Protein AF-A0A560VFX6-F1 (afdb_monomer)

Mean predicted aligned error: 17.93 Å

Solvent-accessible surface area (backbone atoms only — not comparable to full-atom values): 16124 Å² total; per-residue (Å²): 136,83,90,86,87,84,86,88,79,92,83,89,77,86,82,88,80,92,83,90,81,86,87,83,84,86,85,79,88,86,85,87,80,90,83,80,82,86,76,82,86,56,83,73,65,66,64,68,78,64,82,81,73,87,89,76,91,82,81,89,79,91,77,84,74,81,73,64,88,77,80,77,67,90,68,74,78,69,71,74,56,80,59,66,72,64,69,75,48,79,30,58,44,81,41,46,55,45,53,62,77,50,80,90,57,93,43,61,65,57,47,50,55,51,46,26,47,33,62,59,36,42,85,75,44,83,56,96,45,32,32,34,32,37,45,47,84,61,35,45,78,44,75,52,100,72,75,53,35,33,33,22,40,66,87,67,37,73,44,29,38,27,58,89,55,74,85,22,42,30,37,67,41,41,42,48,49,84,42,82,48,71,40,84,92,76,62,35,27,29,45,32,31,36,38,54,87,78,68,44,73,78,46,70,53,70,81,43,51,66,88,82,43,96,65,68,85,57,54,64,57,55,51,49,53,44,46,72,78,39,72,58,35,69,36,44,66,44,93,38,71,65,21,51,57,42,67,76,105

Radius of gyration: 36.69 Å; Cα contacts (8 Å, |Δi|>4): 307; chains: 1; bounding box: 129×75×80 Å

Secondary structure (DSSP, 8-state):
------------------------------------------TTSSGGGG--S---------------TTTT---------TTTTTSS-TTEEEEES-B---TT-S-HHHHHHHHHHHTT-EEEEE-SSEEEEEPPTT-EEE--SSSSEEEE-TT--EEEEE-SSTTPPEEEPPSEEEEEEEETTTTEEEEEEEETTT--EEEEPPPEETTS-SS-TTHHHHHHHHHHH-TTTTSTTSS-HHHHHHH--

pLDDT: mean 73.9, std 24.65, range [28.52, 97.56]

Sequence (249 aa):
MALRAHSGARKKGRGAGIRHGPEVIEIVAQKELMKKGKTKLTRQDAERLFSGLPGGSISTSASSRPVNPFEGSGFETIERAADESRLWKDNLVTLPMAVELPSGYESAARLREAMARAWRVKLVREGGHEIVVEFPEGWKAIRPASGPIELRDPANTVRAVYGWAEDAELRILPRYQVESQTNSSSGLGSLLIRDRASGKILERSEIWSSLIGSRHPEWSRLTGWLNERYPQHRDPLRYWEDCETNLGH

Nearest PDB structures (foldseek):
  7oyc-assembly1_X1  TM=2.188E-01  e=2.433E+00  Xenopus laevis
  8pv5-assembly1_LX  TM=2.155E-01  e=2.048E+00  Thermochaetoides thermophila DSM 1495
  8ipx-assembly1_g  TM=2.125E-01  e=6.099E+00  Homo sapiens

Foldseek 3Di:
DDDDDDDDDDDDDDDDDDDDDDDDDDDDDDDDDDDDDDDDDDPVVVVVVPPDDDDDDDDDDDDDDPDPPPPPDPPPPPVPPPCVVVVPAPQKDKDWPAADDFPPDPDPVSVVVLCCQLQVKDFDDDDPTITIIGGPPQWHWDDDPDDFIFTAHNLRFGQWTWHDDSNIHIYGAFQWDWDKDADPVVQKIKIFIARRSVRDTPDIGPIHHCVVDVDDPCPVVVVVVCCVVPVCRRPSLPPDPSRVVSVVD

Structure (mmCIF, N/CA/C/O backbone):
data_AF-A0A560VFX6-F1
#
_entry.id   AF-A0A560VFX6-F1
#
loop_
_atom_site.group_PDB
_atom_site.id
_atom_site.type_symbol
_atom_site.label_atom_id
_atom_site.label_alt_id
_atom_site.label_comp_id
_atom_site.label_asym_id
_atom_site.label_entity_id
_atom_site.label_seq_id
_atom_site.pdbx_PDB_ins_code
_atom_site.Cartn_x
_atom_site.Cartn_y
_atom_site.Cartn_z
_atom_site.occupancy
_atom_site.B_iso_or_equiv
_atom_site.auth_seq_id
_atom_site.auth_comp_id
_atom_site.auth_asym_id
_atom_site.auth_atom_id
_atom_site.pdbx_PDB_model_num
ATOM 1 N N . MET A 1 1 ? 58.332 -39.769 -38.395 1.00 38.56 1 MET A N 1
ATOM 2 C CA . MET A 1 1 ? 58.688 -41.114 -37.897 1.00 38.56 1 MET A CA 1
ATOM 3 C C . MET A 1 1 ? 57.537 -41.593 -37.008 1.00 38.56 1 MET A C 1
ATOM 5 O O . MET A 1 1 ? 57.229 -40.882 -36.068 1.00 38.56 1 MET A O 1
ATOM 9 N N . ALA A 1 2 ? 56.862 -42.677 -37.423 1.00 38.69 2 ALA A N 1
ATOM 10 C CA . ALA A 1 2 ? 55.928 -43.593 -36.724 1.00 38.69 2 ALA A CA 1
ATOM 11 C C . ALA A 1 2 ? 55.019 -43.068 -35.573 1.00 38.69 2 ALA A C 1
ATOM 13 O O . ALA A 1 2 ? 55.505 -42.612 -34.550 1.00 38.69 2 ALA A O 1
ATOM 14 N N . LEU A 1 3 ? 53.682 -43.067 -35.717 1.00 33.66 3 LEU A N 1
ATOM 15 C CA . LEU A 1 3 ? 52.731 -44.181 -35.453 1.00 33.66 3 LEU A CA 1
ATOM 16 C C . LEU A 1 3 ? 52.699 -44.687 -33.993 1.00 33.66 3 LEU A C 1
ATOM 18 O O . LEU A 1 3 ? 53.617 -45.388 -33.584 1.00 33.66 3 LEU A O 1
ATOM 22 N N . ARG A 1 4 ? 51.560 -44.515 -33.295 1.00 33.31 4 ARG A N 1
ATOM 23 C CA . ARG A 1 4 ? 50.651 -45.628 -32.919 1.00 33.31 4 ARG A CA 1
ATOM 24 C C . ARG A 1 4 ? 49.427 -45.178 -32.109 1.00 33.31 4 ARG A C 1
ATOM 26 O O . ARG A 1 4 ? 49.531 -44.450 -31.131 1.00 33.31 4 ARG A O 1
ATOM 33 N N . ALA A 1 5 ? 48.284 -45.720 -32.518 1.00 42.00 5 ALA A N 1
ATOM 34 C CA . ALA A 1 5 ? 47.038 -45.817 -31.771 1.00 42.00 5 ALA A CA 1
ATOM 35 C C . ALA A 1 5 ? 46.958 -47.165 -31.023 1.00 42.00 5 ALA A C 1
ATOM 37 O O . ALA A 1 5 ? 47.505 -48.153 -31.507 1.00 42.00 5 ALA A O 1
ATOM 38 N N . HIS A 1 6 ? 46.216 -47.211 -29.911 1.00 35.81 6 HIS A N 1
ATOM 39 C CA . HIS A 1 6 ? 45.477 -48.369 -29.364 1.00 35.81 6 HIS A CA 1
ATOM 40 C C . HIS A 1 6 ? 44.389 -47.786 -28.426 1.00 35.81 6 HIS A C 1
ATOM 42 O O . HIS A 1 6 ? 44.709 -46.912 -27.632 1.00 35.81 6 HIS A O 1
ATOM 48 N N . SER A 1 7 ? 43.073 -48.007 -28.568 1.00 33.84 7 SER A N 1
ATOM 49 C CA . SER A 1 7 ? 42.243 -49.229 -28.647 1.00 33.84 7 SER A CA 1
ATOM 50 C C . SER A 1 7 ? 41.930 -49.886 -27.289 1.00 33.84 7 SER A C 1
ATOM 52 O O . SER A 1 7 ? 42.799 -50.531 -26.714 1.00 33.84 7 SER A O 1
ATOM 54 N N . GLY A 1 8 ? 40.637 -49.875 -26.919 1.00 31.23 8 GLY A N 1
ATOM 55 C CA . GLY A 1 8 ? 39.963 -50.842 -26.024 1.00 31.23 8 GLY A CA 1
ATOM 56 C C . GLY A 1 8 ? 39.877 -50.420 -24.546 1.00 31.23 8 GLY A C 1
ATOM 57 O O . GLY A 1 8 ? 40.805 -49.831 -24.028 1.00 31.23 8 GLY A O 1
ATOM 58 N N . ALA A 1 9 ? 38.825 -50.689 -23.765 1.00 36.03 9 ALA A N 1
ATOM 59 C CA . ALA A 1 9 ? 37.655 -51.533 -23.964 1.00 36.03 9 ALA A CA 1
ATOM 60 C C . ALA A 1 9 ? 36.549 -51.212 -22.928 1.00 36.03 9 ALA A C 1
ATOM 62 O O . ALA A 1 9 ? 36.804 -50.728 -21.829 1.00 36.03 9 ALA A O 1
ATOM 63 N N . ARG A 1 10 ? 35.313 -51.567 -23.306 1.00 36.47 10 ARG A N 1
ATOM 64 C CA . ARG A 1 10 ? 34.091 -51.700 -22.491 1.00 36.47 10 ARG A CA 1
ATOM 65 C C . ARG A 1 10 ? 34.315 -52.329 -21.107 1.00 36.47 10 ARG A C 1
ATOM 67 O O . ARG A 1 10 ? 34.914 -53.399 -21.014 1.00 36.47 10 ARG A O 1
ATOM 74 N N . LYS A 1 11 ? 33.568 -51.846 -20.105 1.00 41.81 11 LYS A N 1
ATOM 75 C CA . LYS A 1 11 ? 33.034 -52.707 -19.036 1.00 41.81 11 LYS A CA 1
ATOM 76 C C . LYS A 1 11 ? 31.559 -52.407 -18.749 1.00 41.81 11 LYS A C 1
ATOM 78 O O . LYS A 1 11 ? 31.162 -51.267 -18.554 1.00 41.81 11 LYS A O 1
ATOM 83 N N . LYS A 1 12 ? 30.769 -53.484 -18.797 1.00 36.00 12 LYS A N 1
ATOM 84 C CA . LYS A 1 12 ? 29.346 -53.611 -18.456 1.00 36.00 12 LYS A CA 1
ATOM 85 C C . LYS A 1 12 ? 29.161 -53.685 -16.931 1.00 36.00 12 LYS A C 1
ATOM 87 O O . LYS A 1 12 ? 29.874 -54.450 -16.291 1.00 36.00 12 LYS A O 1
ATOM 92 N N . GLY A 1 13 ? 28.097 -53.070 -16.420 1.00 34.88 13 GLY A N 1
ATOM 93 C CA . GLY A 1 13 ? 27.239 -53.577 -15.331 1.00 34.88 13 GLY A CA 1
ATOM 94 C C . GLY A 1 13 ? 25.806 -53.164 -15.706 1.00 34.88 13 GLY A C 1
ATOM 95 O O . GLY A 1 13 ? 25.617 -52.011 -16.067 1.00 34.88 13 GLY A O 1
ATOM 96 N N . ARG A 1 14 ? 24.809 -54.039 -15.945 1.00 34.12 14 ARG A N 1
ATOM 97 C CA . ARG A 1 14 ? 24.123 -54.991 -15.036 1.00 34.12 14 ARG A CA 1
ATOM 98 C C . ARG A 1 14 ? 23.880 -54.340 -13.668 1.00 34.12 14 ARG A C 1
ATOM 100 O O . ARG A 1 14 ? 24.857 -54.051 -13.002 1.00 34.12 14 ARG A O 1
ATOM 107 N N . GLY A 1 15 ? 22.668 -54.108 -13.178 1.00 29.95 15 GLY A N 1
ATOM 108 C CA . GLY A 1 15 ? 21.309 -54.476 -13.579 1.00 29.95 15 GLY A CA 1
ATOM 109 C C . GLY A 1 15 ? 20.398 -54.368 -12.341 1.00 29.95 15 GLY A C 1
ATOM 110 O O . GLY A 1 15 ? 20.904 -54.132 -11.250 1.00 29.95 15 GLY A O 1
ATOM 111 N N . ALA A 1 16 ? 19.101 -54.633 -12.535 1.00 34.88 16 ALA A N 1
ATOM 112 C CA . ALA A 1 16 ? 17.985 -54.623 -11.570 1.00 34.88 16 ALA A CA 1
ATOM 113 C C . ALA A 1 16 ? 17.355 -53.236 -11.326 1.00 34.88 16 ALA A C 1
ATOM 115 O O . ALA A 1 16 ? 18.040 -52.280 -11.007 1.00 34.88 16 ALA A O 1
ATOM 116 N N . GLY A 1 17 ? 16.047 -53.031 -11.461 1.00 32.72 17 GLY A N 1
ATOM 117 C CA . GLY A 1 17 ? 14.948 -53.947 -11.749 1.00 32.72 17 GLY A CA 1
ATOM 118 C C . GLY A 1 17 ? 13.647 -53.234 -11.378 1.00 32.72 17 GLY A C 1
ATOM 119 O O . GLY A 1 17 ? 13.441 -52.897 -10.220 1.00 32.72 17 GLY A O 1
ATOM 120 N N . ILE A 1 18 ? 12.798 -52.975 -12.368 1.00 40.81 18 ILE A N 1
ATOM 121 C CA . ILE A 1 18 ? 11.429 -52.476 -12.198 1.00 40.81 18 ILE A CA 1
ATOM 122 C C . ILE A 1 18 ? 10.558 -53.657 -11.772 1.00 40.81 18 ILE A C 1
ATOM 124 O O . ILE A 1 18 ? 10.609 -54.675 -12.459 1.00 40.81 18 ILE A O 1
ATOM 128 N N . ARG A 1 19 ? 9.716 -53.519 -10.737 1.00 36.06 19 ARG A N 1
ATOM 129 C CA . ARG A 1 19 ? 8.426 -54.231 -10.651 1.00 36.06 19 ARG A CA 1
ATOM 130 C C . ARG A 1 19 ? 7.379 -53.443 -9.854 1.00 36.06 19 ARG A C 1
ATOM 132 O O . ARG A 1 19 ? 7.680 -52.821 -8.844 1.00 36.06 19 ARG A O 1
ATOM 139 N N . HIS A 1 20 ? 6.168 -53.500 -10.401 1.00 31.36 20 HIS A N 1
ATOM 140 C CA . HIS A 1 20 ? 4.895 -52.929 -9.973 1.00 31.36 20 HIS A CA 1
ATOM 141 C C . HIS A 1 20 ? 4.359 -53.437 -8.628 1.00 31.36 20 HIS A C 1
ATOM 143 O O . HIS A 1 20 ? 4.604 -54.585 -8.265 1.00 31.36 20 HIS A O 1
ATOM 149 N N . GLY A 1 21 ? 3.472 -52.633 -8.029 1.00 31.42 21 GLY A N 1
ATOM 150 C CA . GLY A 1 21 ? 2.354 -53.110 -7.208 1.00 31.42 21 GLY A CA 1
ATOM 151 C C . GLY A 1 21 ? 1.800 -52.040 -6.256 1.00 31.42 21 GLY A C 1
ATOM 152 O O . GLY A 1 21 ? 2.531 -51.641 -5.355 1.00 31.42 21 GLY A O 1
ATOM 153 N N . PRO A 1 22 ? 0.550 -51.561 -6.425 1.00 39.16 22 PRO A N 1
ATOM 154 C CA . PRO A 1 22 ? -0.153 -50.798 -5.399 1.00 39.16 22 PRO A CA 1
ATOM 155 C C . PRO A 1 22 ? -0.802 -51.765 -4.400 1.00 39.16 22 PRO A C 1
ATOM 157 O O . PRO A 1 22 ? -1.566 -52.647 -4.792 1.00 39.16 22 PRO A O 1
ATOM 160 N N . GLU A 1 23 ? -0.494 -51.613 -3.116 1.00 32.78 23 GLU A N 1
ATOM 161 C CA . GLU A 1 23 ? -1.109 -52.413 -2.059 1.00 32.78 23 GLU A CA 1
ATOM 162 C C . GLU A 1 23 ? -2.410 -51.736 -1.606 1.00 32.78 23 GLU A C 1
ATOM 164 O O . GLU A 1 23 ? -2.416 -50.697 -0.945 1.00 32.78 23 GLU A O 1
ATOM 169 N N . VAL A 1 24 ? -3.524 -52.319 -2.045 1.00 32.03 24 VAL A N 1
ATOM 170 C CA . VAL A 1 24 ? -4.869 -52.100 -1.514 1.00 32.03 24 VAL A CA 1
ATOM 171 C C . VAL A 1 24 ? -5.038 -53.078 -0.356 1.00 32.03 24 VAL A C 1
ATOM 173 O O . VAL A 1 24 ? -4.989 -54.286 -0.574 1.00 32.03 24 VAL A O 1
ATOM 176 N N . ILE A 1 25 ? -5.259 -52.574 0.860 1.00 35.16 25 ILE A N 1
ATOM 177 C CA . ILE A 1 25 ? -5.792 -53.380 1.964 1.00 35.16 25 ILE A CA 1
ATOM 178 C C . ILE A 1 25 ? -7.095 -52.734 2.419 1.00 35.16 25 ILE A C 1
ATOM 180 O O . ILE A 1 25 ? -7.132 -51.761 3.168 1.00 35.16 25 ILE A O 1
ATOM 184 N N . GLU A 1 26 ? -8.169 -53.306 1.896 1.00 28.52 26 GLU A N 1
ATOM 185 C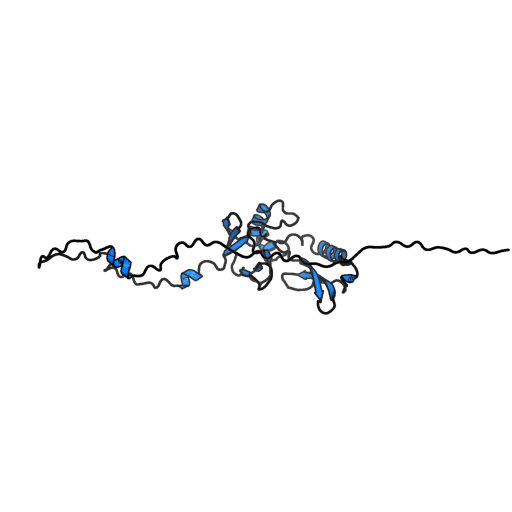 CA . GLU A 1 26 ? -9.541 -53.175 2.351 1.00 28.52 26 GLU A CA 1
ATOM 186 C C . GLU A 1 26 ? -9.762 -54.269 3.412 1.00 28.52 26 GLU A C 1
ATOM 188 O O . GLU A 1 26 ? -9.585 -55.454 3.129 1.00 28.52 26 GLU A O 1
ATOM 193 N N . ILE A 1 27 ? -10.108 -53.893 4.648 1.00 34.34 27 ILE A N 1
ATOM 194 C CA . ILE A 1 27 ? -10.653 -54.825 5.646 1.00 34.34 27 ILE A CA 1
ATOM 195 C C . ILE A 1 27 ? -12.060 -54.351 6.002 1.00 34.34 27 ILE A C 1
ATOM 197 O O . ILE A 1 27 ? -12.271 -53.255 6.518 1.00 34.34 27 ILE A O 1
ATOM 201 N N . VAL A 1 28 ? -13.010 -55.225 5.690 1.00 30.31 28 VAL A N 1
ATOM 202 C CA . VAL A 1 28 ? -14.451 -55.131 5.919 1.00 30.31 28 VAL A CA 1
ATOM 203 C C . VAL A 1 28 ? -14.822 -55.820 7.241 1.00 30.31 28 VAL A C 1
ATOM 205 O O . VAL A 1 28 ? -14.290 -56.886 7.537 1.00 30.31 28 VAL A O 1
ATOM 208 N N . ALA A 1 29 ? -15.824 -55.244 7.931 1.00 30.55 29 ALA A N 1
ATOM 209 C CA . ALA A 1 29 ? -16.751 -55.853 8.912 1.00 30.55 29 ALA A CA 1
ATOM 210 C C . ALA A 1 29 ? -16.175 -56.310 10.275 1.00 30.55 29 ALA A C 1
ATOM 212 O O . ALA A 1 29 ? -15.082 -56.839 10.362 1.00 30.55 29 ALA A O 1
ATOM 213 N N . GLN A 1 30 ? -16.855 -56.227 11.425 1.00 32.38 30 GLN A N 1
ATOM 214 C CA . GLN A 1 30 ? -18.220 -55.851 11.822 1.00 32.38 30 GLN A CA 1
ATOM 215 C C . GLN A 1 30 ? -18.235 -55.827 13.368 1.00 32.38 30 GLN A C 1
ATOM 217 O O . GLN A 1 30 ? -17.722 -56.766 13.974 1.00 32.38 30 GLN A O 1
ATOM 222 N N . LYS A 1 31 ? -18.903 -54.857 14.009 1.00 36.22 31 LYS A N 1
ATOM 223 C CA . LYS A 1 31 ? -19.922 -55.137 15.047 1.00 36.22 31 LYS A CA 1
ATOM 224 C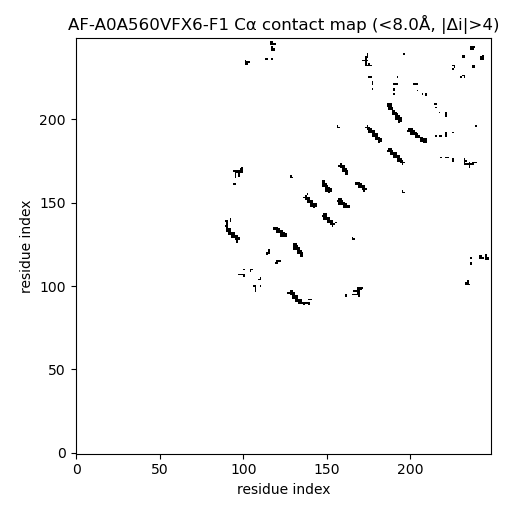 C . LYS A 1 31 ? -20.610 -53.862 15.531 1.00 36.22 31 LYS A C 1
ATOM 226 O O . LYS A 1 31 ? -19.975 -52.913 15.975 1.00 36.22 31 LYS A O 1
ATOM 231 N N . GLU A 1 32 ? -21.931 -53.897 15.435 1.00 34.03 32 GLU A N 1
ATOM 232 C CA . GLU A 1 32 ? -22.872 -52.893 15.910 1.00 34.03 32 GLU A CA 1
ATOM 233 C C . GLU A 1 32 ? -22.769 -52.612 17.415 1.00 34.03 32 GLU A C 1
ATOM 235 O O . GLU A 1 32 ? -22.650 -53.528 18.230 1.00 34.03 32 GLU A O 1
ATOM 240 N N . LEU A 1 33 ? -23.015 -51.352 17.782 1.00 31.02 33 LEU A N 1
ATOM 241 C CA . LEU A 1 33 ? -23.799 -51.042 18.973 1.00 31.02 33 LEU A CA 1
ATOM 242 C C . LEU A 1 33 ? -24.728 -49.859 18.668 1.00 31.02 33 LEU A C 1
ATOM 244 O O . LEU A 1 33 ? -24.343 -48.693 18.718 1.00 31.02 33 LEU A O 1
ATOM 248 N N . MET A 1 34 ? -25.975 -50.176 18.327 1.00 37.47 34 MET A N 1
ATOM 249 C CA . MET A 1 34 ? -27.071 -49.213 18.261 1.00 37.47 34 MET A CA 1
ATOM 250 C C . MET A 1 34 ? -27.311 -48.601 19.648 1.00 37.47 34 MET A C 1
ATOM 252 O O . MET A 1 34 ? -27.436 -49.352 20.616 1.00 37.47 34 MET A O 1
ATOM 256 N N . LYS A 1 35 ? -27.470 -47.271 19.756 1.00 37.78 35 LYS A N 1
ATOM 257 C CA . LYS A 1 35 ? -28.308 -46.649 20.802 1.00 37.78 35 LYS A CA 1
ATOM 258 C C . LYS A 1 35 ? -28.643 -45.174 20.522 1.00 37.78 35 LYS A C 1
ATOM 260 O O . LYS A 1 35 ? -27.805 -44.290 20.635 1.00 37.78 35 LYS A O 1
ATOM 265 N N . LYS A 1 36 ? -29.949 -44.974 20.297 1.00 39.84 36 LYS A N 1
ATOM 266 C CA . LYS A 1 36 ? -30.786 -43.780 20.528 1.00 39.84 36 LYS A CA 1
ATOM 267 C C . LYS A 1 36 ? -30.641 -42.605 19.553 1.00 39.84 36 LYS A C 1
ATOM 269 O O . LYS A 1 36 ? -29.926 -41.637 19.786 1.00 39.84 36 LYS A O 1
ATOM 274 N N . GLY A 1 37 ? -31.471 -42.663 18.509 1.00 37.38 37 GLY A N 1
ATOM 275 C CA . GLY A 1 37 ? -31.894 -41.490 17.750 1.00 37.38 37 GLY A CA 1
ATOM 276 C C . GLY A 1 37 ? -32.590 -40.463 18.649 1.00 37.38 37 GLY A C 1
ATOM 277 O O . GLY A 1 37 ? -33.367 -40.813 19.537 1.00 37.38 37 GLY A O 1
ATOM 278 N N . LYS A 1 38 ? -32.280 -39.186 18.416 1.00 44.62 38 LYS A N 1
ATOM 279 C CA . LYS A 1 38 ? -32.938 -38.041 19.051 1.00 44.62 38 LYS A CA 1
ATOM 280 C C . LYS A 1 38 ? -34.381 -37.974 18.545 1.00 44.62 38 LYS A C 1
ATOM 282 O O . LYS A 1 38 ? -34.618 -37.747 17.360 1.00 44.62 38 LYS A O 1
ATOM 287 N N . THR A 1 39 ? -35.334 -38.215 19.435 1.00 48.94 39 THR A N 1
ATOM 288 C CA . THR A 1 39 ? -36.769 -38.105 19.174 1.00 48.94 39 THR A CA 1
ATOM 289 C C . THR A 1 39 ? -37.152 -36.643 18.941 1.00 48.94 39 THR A C 1
ATOM 291 O O . THR A 1 39 ? -36.795 -35.759 19.718 1.00 48.94 39 THR A O 1
ATOM 294 N N . LYS A 1 40 ? -37.871 -36.378 17.844 1.00 50.53 40 LYS A N 1
ATOM 295 C CA . LYS A 1 40 ? -38.517 -35.086 17.582 1.00 50.53 40 LYS A CA 1
ATOM 296 C C . LYS A 1 40 ? -39.598 -34.875 18.644 1.00 50.53 40 LYS A C 1
ATOM 298 O O . LYS A 1 40 ? -40.563 -35.630 18.683 1.00 50.53 40 LYS A O 1
ATOM 303 N N . LEU A 1 41 ? -39.413 -33.875 19.501 1.00 46.38 41 LEU A N 1
ATOM 304 C CA . LEU A 1 41 ? -40.374 -33.495 20.532 1.00 46.38 41 LEU A CA 1
ATOM 305 C C . LEU A 1 41 ? -41.596 -32.849 19.855 1.00 46.38 41 LEU A C 1
ATOM 307 O O . LEU A 1 41 ? -41.512 -31.749 19.311 1.00 46.38 41 LEU A O 1
ATOM 311 N N . THR A 1 42 ? -42.717 -33.563 19.821 1.00 60.78 42 THR A N 1
ATOM 312 C CA . THR A 1 42 ? -44.001 -33.062 19.318 1.00 60.78 42 THR A CA 1
ATOM 313 C C . THR A 1 42 ? -44.702 -32.202 20.368 1.00 60.78 42 THR A C 1
ATOM 315 O O . THR A 1 42 ? -44.704 -32.524 21.553 1.00 60.78 42 THR A O 1
ATOM 318 N N . ARG A 1 43 ? -45.366 -31.135 19.906 1.00 57.75 43 ARG A N 1
ATOM 319 C CA . ARG A 1 43 ? -46.116 -30.122 20.681 1.00 57.75 43 ARG A CA 1
ATOM 320 C C . ARG A 1 43 ? -47.146 -30.690 21.681 1.00 57.75 43 ARG A C 1
ATOM 322 O O . ARG A 1 43 ? -47.538 -29.982 22.596 1.00 57.75 43 ARG A O 1
ATOM 329 N N . GLN A 1 44 ? -47.531 -31.959 21.540 1.00 53.06 44 GLN A N 1
ATOM 330 C CA . GLN A 1 44 ? -48.485 -32.662 22.407 1.00 53.06 44 GLN A CA 1
ATOM 331 C C . GLN A 1 44 ? -47.905 -33.130 23.757 1.00 53.06 44 GLN A C 1
ATOM 333 O O . GLN A 1 44 ? -48.671 -33.346 24.690 1.00 53.06 44 GLN A O 1
ATOM 338 N N . ASP A 1 45 ? -46.579 -33.248 23.914 1.00 48.88 45 ASP A N 1
ATOM 339 C CA . ASP A 1 45 ? -45.987 -33.630 25.213 1.00 48.88 45 ASP A CA 1
ATOM 340 C C . ASP A 1 45 ? -45.885 -32.454 26.201 1.00 48.88 45 ASP A C 1
ATOM 342 O O . ASP A 1 45 ? -45.790 -32.669 27.407 1.00 48.88 45 ASP A O 1
ATOM 346 N N . ALA A 1 46 ? -45.977 -31.206 25.723 1.00 55.62 46 ALA A N 1
ATOM 347 C CA . ALA A 1 46 ? -46.002 -30.023 26.588 1.00 55.62 46 ALA A CA 1
ATOM 348 C C . ALA A 1 46 ? -47.335 -29.872 27.350 1.00 55.62 46 ALA A C 1
ATOM 350 O O . ALA A 1 46 ? -47.357 -29.331 28.453 1.00 55.62 46 ALA A O 1
ATOM 351 N N . GLU A 1 47 ? -48.439 -30.393 26.807 1.00 55.31 47 GLU A N 1
ATOM 352 C CA . GLU A 1 47 ? -49.770 -30.311 27.431 1.00 55.31 47 GLU A CA 1
ATOM 353 C C . GLU A 1 47 ? -49.940 -31.298 28.601 1.00 55.31 47 GLU A C 1
ATOM 355 O O . GLU A 1 47 ? -50.791 -31.102 29.467 1.00 55.31 47 GLU A O 1
ATOM 360 N N . ARG A 1 48 ? -49.074 -32.318 28.699 1.00 56.00 48 ARG A N 1
ATOM 361 C CA . ARG A 1 48 ? -49.043 -33.260 29.833 1.00 56.00 48 ARG A CA 1
ATOM 362 C C . ARG A 1 48 ? -48.351 -32.715 31.084 1.00 56.00 48 ARG A C 1
ATOM 364 O O . ARG A 1 48 ? -48.436 -33.346 32.132 1.00 56.00 48 ARG A O 1
ATOM 371 N N . LEU A 1 49 ? -47.701 -31.551 31.012 1.00 57.03 49 LEU A N 1
ATOM 372 C CA . LEU A 1 49 ? -47.063 -30.918 32.174 1.00 57.03 49 LEU A CA 1
ATOM 373 C C . LEU A 1 49 ? -48.044 -30.125 33.060 1.00 57.03 49 LEU A C 1
ATOM 375 O O . LEU A 1 49 ? -47.649 -29.675 34.131 1.00 57.03 49 LEU A O 1
ATOM 379 N N . PHE A 1 50 ? -49.316 -29.988 32.660 1.00 58.72 50 PHE A N 1
ATOM 380 C CA . PHE A 1 50 ? -50.316 -29.182 33.380 1.00 58.72 50 PHE A CA 1
ATOM 381 C C . PHE A 1 50 ? -51.587 -29.944 33.798 1.00 58.72 50 PHE A C 1
ATOM 383 O O . PHE A 1 50 ? -52.569 -29.328 34.206 1.00 58.72 50 PHE A O 1
ATOM 390 N N . SER A 1 51 ? -51.601 -31.279 33.764 1.00 51.72 51 SER A N 1
ATOM 391 C CA . SER A 1 51 ? -52.776 -32.081 34.150 1.00 51.72 51 SER A CA 1
ATOM 392 C C . SER A 1 51 ? -52.889 -32.318 35.667 1.00 51.72 51 SER A C 1
ATOM 394 O O . SER A 1 51 ? -53.093 -33.450 36.103 1.00 51.72 51 SER A O 1
ATOM 396 N N . GLY A 1 52 ? -52.712 -31.275 36.487 1.00 56.09 52 GLY A N 1
ATOM 397 C CA . GLY A 1 52 ? -52.578 -31.439 37.939 1.00 56.09 52 GLY A CA 1
ATOM 398 C C . GLY A 1 52 ? -52.889 -30.219 38.807 1.00 56.09 52 GLY A C 1
ATOM 399 O O . GLY A 1 52 ? -52.261 -30.070 39.850 1.00 56.09 52 GLY A O 1
ATOM 400 N N . LEU A 1 53 ? -53.836 -29.356 38.423 1.00 51.09 53 LEU A N 1
ATOM 401 C CA . LEU A 1 53 ? -54.360 -28.315 39.321 1.00 51.09 53 LEU A CA 1
ATOM 402 C C . LEU A 1 53 ? -55.878 -28.488 39.518 1.00 51.09 53 LEU A C 1
ATOM 404 O O . LEU A 1 53 ? -56.592 -28.707 38.537 1.00 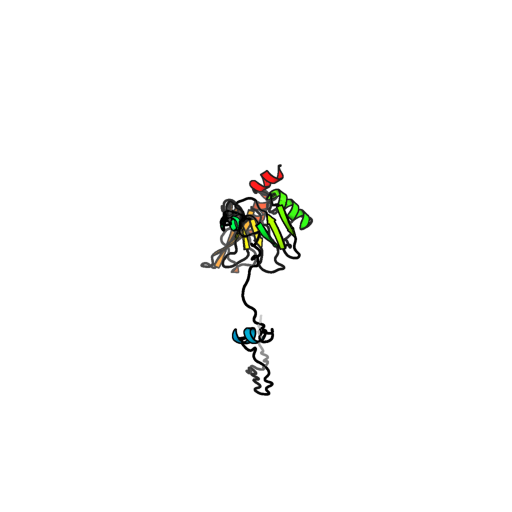51.09 53 LEU A O 1
ATOM 408 N N . PRO A 1 54 ? -56.377 -28.455 40.769 1.00 45.34 54 PRO A N 1
ATOM 409 C CA . PRO A 1 54 ? -57.740 -28.855 41.097 1.00 45.34 54 PRO A CA 1
ATOM 410 C C . PRO A 1 54 ? -58.776 -27.861 40.563 1.00 45.34 54 PRO A C 1
ATOM 412 O O . PRO A 1 54 ? -58.679 -26.654 40.775 1.00 45.34 54 PRO A O 1
ATOM 415 N N . GLY A 1 55 ? -59.805 -28.400 39.907 1.00 51.28 55 GLY A N 1
ATOM 416 C CA . GLY A 1 55 ? -61.016 -27.671 39.555 1.00 51.28 55 GLY A CA 1
ATOM 417 C C . GLY A 1 55 ? -61.893 -27.457 40.787 1.00 51.28 55 GLY A C 1
ATOM 418 O O . GLY A 1 55 ? -62.384 -28.418 41.374 1.00 51.28 55 GLY A O 1
ATOM 419 N N . GLY A 1 56 ? -62.097 -26.196 41.160 1.00 36.00 56 GLY A N 1
ATOM 420 C CA . GLY A 1 56 ? -63.070 -25.772 42.162 1.00 36.00 56 GLY A CA 1
ATOM 421 C C . GLY A 1 56 ? -63.992 -24.713 41.568 1.00 36.00 56 GLY A C 1
ATOM 422 O O . GLY A 1 56 ? -63.557 -23.611 41.246 1.00 36.00 56 GLY A O 1
ATOM 423 N N . SER A 1 57 ? -65.263 -25.064 41.397 1.00 41.56 57 SER A N 1
ATOM 424 C CA . SER A 1 57 ? -66.358 -24.162 41.041 1.00 41.56 57 SER A CA 1
ATOM 425 C C . SER A 1 57 ? -66.637 -23.157 42.163 1.00 41.56 57 SER A C 1
ATOM 427 O O . SER A 1 57 ? -66.763 -23.599 43.298 1.00 41.56 57 SER A O 1
ATOM 429 N N . ILE A 1 58 ? -66.839 -21.871 41.847 1.00 37.28 58 ILE A N 1
ATOM 430 C CA . ILE A 1 58 ? -67.813 -20.966 42.497 1.00 37.28 58 ILE A CA 1
ATOM 431 C C . ILE A 1 58 ? -68.098 -19.787 41.549 1.00 37.28 58 ILE A C 1
ATOM 433 O O . ILE A 1 58 ? -67.209 -19.207 40.929 1.00 37.28 58 ILE A O 1
ATOM 437 N N . SER A 1 59 ? -69.385 -19.493 41.427 1.00 35.75 59 SER A N 1
ATOM 438 C CA . SER A 1 59 ? -70.045 -18.468 40.629 1.00 35.75 59 SER A CA 1
ATOM 439 C C . SER A 1 59 ? -69.954 -17.054 41.227 1.00 35.75 59 SER A C 1
ATOM 441 O O . SE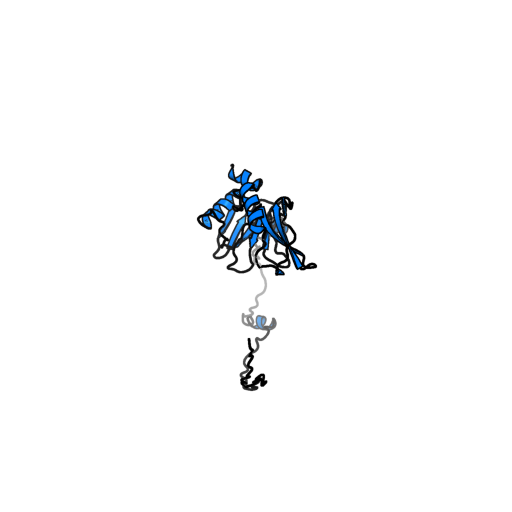R A 1 59 ? -69.979 -16.884 42.440 1.00 35.75 59 SER A O 1
ATOM 443 N N . THR A 1 60 ? -69.989 -16.056 40.334 1.00 44.56 60 THR A N 1
ATOM 444 C CA . THR A 1 60 ? -70.623 -14.725 40.492 1.00 44.56 60 THR A CA 1
ATOM 445 C C . THR A 1 60 ? -70.298 -13.887 41.738 1.00 44.56 60 THR A C 1
ATOM 447 O O . THR A 1 60 ? -70.944 -14.040 42.772 1.00 44.56 60 THR A O 1
ATOM 450 N N . SER A 1 61 ? -69.439 -12.873 41.578 1.00 35.56 61 SER A N 1
ATOM 451 C CA . SER A 1 61 ? -69.745 -11.439 41.806 1.00 35.56 61 SER A CA 1
ATOM 452 C C . SER A 1 61 ? -68.461 -10.611 41.935 1.00 35.56 61 SER A C 1
ATOM 454 O O . SER A 1 61 ? -67.528 -11.017 42.612 1.00 35.56 61 SER A O 1
ATOM 456 N N . ALA A 1 62 ? -68.460 -9.451 41.269 1.00 46.50 62 ALA A N 1
ATOM 457 C CA . ALA A 1 62 ? -67.633 -8.263 41.505 1.00 46.50 62 ALA A CA 1
ATOM 458 C C . ALA A 1 62 ? -66.178 -8.471 41.983 1.00 46.50 62 ALA A C 1
ATOM 460 O O . ALA A 1 62 ? -65.912 -8.577 43.176 1.00 46.50 62 ALA A O 1
ATOM 461 N N . SER A 1 63 ? -65.211 -8.373 41.065 1.00 34.12 63 SER A N 1
ATOM 462 C CA . SER A 1 63 ? -63.861 -7.937 41.431 1.00 34.12 63 SER A CA 1
ATOM 463 C C . SER A 1 63 ? -63.117 -7.369 40.225 1.00 34.12 63 SER A C 1
ATOM 465 O O . SER A 1 63 ? -63.108 -7.942 39.136 1.00 34.12 63 SER A O 1
ATOM 467 N N . SER A 1 64 ? -62.540 -6.196 40.446 1.00 51.69 64 SER A N 1
ATOM 468 C CA . SER A 1 64 ? -61.613 -5.463 39.594 1.00 51.69 64 SER A CA 1
ATOM 469 C C . SER A 1 64 ? -60.629 -6.371 38.851 1.00 51.69 64 SER A C 1
ATOM 471 O O . SER A 1 64 ? -59.765 -6.996 39.469 1.00 51.69 64 SER A O 1
ATOM 473 N N . ARG A 1 65 ? -60.681 -6.377 37.513 1.00 48.41 65 ARG A N 1
ATOM 474 C CA . ARG A 1 65 ? -59.489 -6.725 36.730 1.00 48.41 65 ARG A CA 1
ATOM 475 C C . ARG A 1 65 ? -58.403 -5.703 37.086 1.00 48.41 65 ARG A C 1
ATOM 477 O O . ARG A 1 65 ? -58.704 -4.509 37.028 1.00 48.41 65 ARG A O 1
ATOM 484 N N . PRO A 1 66 ? -57.171 -6.115 37.428 1.00 52.28 66 PRO A N 1
ATOM 485 C CA . PRO A 1 66 ? -56.057 -5.185 37.439 1.00 52.28 66 PRO A CA 1
ATOM 486 C C . PRO A 1 66 ? -55.933 -4.652 36.014 1.00 52.28 66 PRO A C 1
ATOM 488 O O . PRO A 1 66 ? -55.643 -5.407 35.086 1.00 52.28 66 PRO A O 1
ATOM 491 N N . VAL A 1 67 ? -56.243 -3.373 35.831 1.00 54.59 67 VAL A N 1
ATOM 492 C CA . VAL A 1 67 ? -55.912 -2.663 34.601 1.00 54.59 67 VAL A CA 1
ATOM 493 C C . VAL A 1 67 ? -54.394 -2.661 34.524 1.00 54.59 67 VAL A C 1
ATOM 495 O O . VAL A 1 67 ? -53.723 -2.226 35.459 1.00 54.59 67 VAL A O 1
ATOM 498 N N . ASN A 1 68 ? -53.862 -3.207 33.438 1.00 52.56 68 ASN A N 1
ATOM 499 C CA . ASN A 1 68 ? -52.445 -3.160 33.142 1.00 52.56 68 ASN A CA 1
ATOM 500 C C . ASN A 1 68 ? -52.023 -1.676 33.061 1.00 52.56 68 ASN A C 1
ATOM 502 O O . ASN A 1 68 ? -52.505 -0.965 32.177 1.00 52.56 68 ASN A O 1
ATOM 506 N N . PRO A 1 69 ? -51.157 -1.167 33.958 1.00 56.28 69 PRO A N 1
ATOM 507 C CA . PRO A 1 69 ? -50.812 0.256 34.000 1.00 56.28 69 PRO A CA 1
ATOM 508 C C . PRO A 1 69 ? -49.965 0.700 32.796 1.00 56.28 69 PRO A C 1
ATOM 510 O O . PRO A 1 69 ? -49.683 1.885 32.651 1.00 56.28 69 PRO A O 1
ATOM 513 N N . PHE A 1 70 ? -49.581 -0.234 31.920 1.00 56.94 70 PHE A N 1
ATOM 514 C CA . PHE A 1 70 ? -48.861 0.038 30.678 1.00 56.94 70 PHE A CA 1
ATOM 515 C C . PHE A 1 70 ? -49.759 0.037 29.430 1.00 56.94 70 PHE A C 1
ATOM 517 O O . PHE A 1 70 ? -49.274 0.337 28.345 1.00 56.94 70 PHE A O 1
ATOM 524 N N . GLU A 1 71 ? -51.059 -0.257 29.552 1.00 53.94 71 GLU A N 1
ATOM 525 C CA . GLU A 1 71 ? -51.991 -0.307 28.406 1.00 53.94 71 GLU A CA 1
ATOM 526 C C . GLU A 1 71 ? -52.609 1.052 28.030 1.00 53.94 71 GLU A C 1
ATOM 528 O O . GLU A 1 71 ? -53.418 1.132 27.112 1.00 53.94 71 GLU A O 1
ATOM 533 N N . GLY A 1 72 ? -52.222 2.133 28.712 1.00 54.81 72 GLY A N 1
ATOM 534 C CA . GLY A 1 72 ? -52.841 3.453 28.558 1.00 54.81 72 GLY A CA 1
ATOM 535 C C . GLY A 1 72 ? -51.871 4.611 28.346 1.00 54.81 72 GLY A C 1
ATOM 536 O O . GLY A 1 72 ? -52.207 5.735 28.703 1.00 54.81 72 GLY A O 1
ATOM 537 N N . SER A 1 73 ? -50.677 4.371 27.803 1.00 41.31 73 SER A N 1
ATOM 538 C CA . SER A 1 73 ? -49.769 5.453 27.417 1.00 41.31 73 SER A CA 1
ATOM 539 C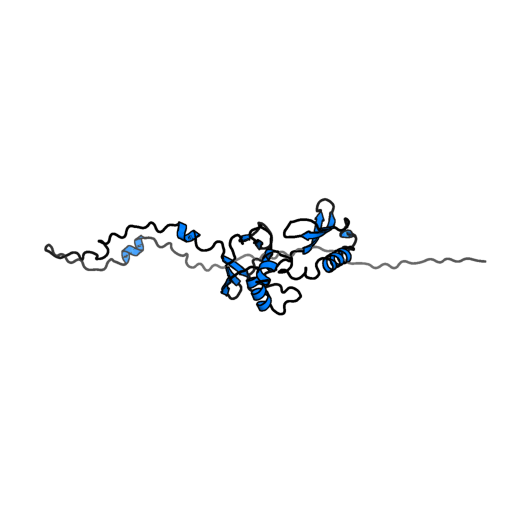 C . SER A 1 73 ? -49.634 5.486 25.905 1.00 41.31 73 SER A C 1
ATOM 541 O O . SER A 1 73 ? -49.156 4.522 25.310 1.00 41.31 73 SER A O 1
ATOM 543 N N . GLY A 1 74 ? -50.052 6.599 25.300 1.00 49.00 74 GLY A N 1
ATOM 544 C CA . GLY A 1 74 ? -49.816 6.939 23.902 1.00 49.00 74 GLY A CA 1
ATOM 545 C C . GLY A 1 74 ? -48.331 7.128 23.615 1.00 49.00 74 GLY A C 1
ATOM 546 O O . GLY A 1 74 ? -47.881 8.229 23.319 1.00 49.00 74 GLY A O 1
ATOM 547 N N . PHE A 1 75 ? -47.567 6.044 23.688 1.00 44.28 75 PHE A N 1
ATOM 548 C CA . PHE A 1 75 ? -46.332 5.942 22.944 1.00 44.28 75 PHE A CA 1
ATOM 549 C C . PHE A 1 75 ? -46.749 5.671 21.511 1.00 44.28 75 PHE A C 1
ATOM 551 O O . PHE A 1 75 ? -47.039 4.538 21.124 1.00 44.28 75 PHE A O 1
ATOM 558 N N . GLU A 1 76 ? -46.849 6.765 20.758 1.00 43.84 76 GLU A N 1
ATOM 559 C CA . GLU A 1 76 ? -46.672 6.757 19.317 1.00 43.84 76 GLU A CA 1
ATOM 560 C C . GLU A 1 76 ? -45.628 5.686 19.013 1.00 43.84 76 GLU A C 1
ATOM 562 O O . GLU A 1 76 ? -44.500 5.730 19.516 1.00 43.84 76 GLU A O 1
ATOM 567 N N . THR A 1 77 ? -46.062 4.637 18.317 1.00 41.50 77 THR A N 1
ATOM 568 C CA . THR A 1 77 ? -45.142 3.638 17.801 1.00 41.50 77 THR A CA 1
ATOM 569 C C . THR A 1 77 ? -44.322 4.390 16.774 1.00 41.50 77 THR A C 1
ATOM 571 O O . THR A 1 77 ? -44.682 4.447 15.604 1.00 41.50 77 THR A O 1
ATOM 574 N N . ILE A 1 78 ? -43.254 5.043 17.232 1.00 43.97 78 ILE A N 1
ATOM 575 C CA . ILE A 1 78 ? -42.145 5.395 16.374 1.00 43.97 78 ILE A CA 1
ATOM 576 C C . ILE A 1 78 ? -41.717 4.031 15.869 1.00 43.97 78 ILE A C 1
ATOM 578 O O . ILE A 1 78 ? -41.141 3.238 16.622 1.00 43.97 78 ILE A O 1
ATOM 582 N N . GLU A 1 79 ? -42.123 3.712 14.639 1.00 40.75 79 GLU A N 1
ATOM 583 C CA . GLU A 1 79 ? -41.489 2.670 13.859 1.00 40.75 79 GLU A CA 1
ATOM 584 C C . GLU A 1 79 ? -40.007 2.928 14.035 1.00 40.75 79 GLU A C 1
ATOM 586 O O . GLU A 1 79 ? -39.479 3.933 13.559 1.00 40.75 79 GLU A O 1
ATOM 591 N N . ARG A 1 80 ? -39.364 2.098 14.858 1.00 44.66 80 ARG A N 1
ATOM 592 C CA . ARG A 1 80 ? -37.936 2.191 15.077 1.00 44.66 80 ARG A CA 1
ATOM 593 C C . ARG A 1 80 ? -37.369 1.990 13.692 1.00 44.66 80 ARG A C 1
ATOM 595 O O . ARG A 1 80 ? -37.461 0.876 13.173 1.00 44.66 80 ARG A O 1
ATOM 602 N N . ALA A 1 81 ? -36.930 3.083 13.074 1.00 37.91 81 ALA A N 1
ATOM 603 C CA . ALA A 1 81 ? -36.504 3.081 11.700 1.00 37.91 81 ALA A CA 1
ATOM 604 C C . ALA A 1 81 ? -35.521 1.922 11.576 1.00 37.91 81 ALA A C 1
ATOM 606 O O . ALA A 1 81 ? -34.460 1.919 12.203 1.00 37.91 81 ALA A O 1
ATOM 607 N N . ALA A 1 82 ? -35.880 0.914 10.780 1.00 42.28 82 ALA A N 1
ATOM 608 C CA . ALA A 1 82 ? -34.962 -0.160 10.416 1.00 42.28 82 ALA A CA 1
ATOM 609 C C . ALA A 1 82 ? -33.678 0.403 9.755 1.00 42.28 82 ALA A C 1
ATOM 611 O O . ALA A 1 82 ? -32.710 -0.321 9.541 1.00 42.28 82 ALA A O 1
ATOM 612 N N . ASP A 1 83 ? -33.667 1.710 9.485 1.00 41.94 83 ASP A N 1
ATOM 613 C CA . ASP A 1 83 ? -32.597 2.526 8.943 1.00 41.94 83 ASP A CA 1
ATOM 614 C C . ASP A 1 83 ? -31.556 3.012 9.972 1.00 41.94 83 ASP A C 1
ATOM 616 O O . ASP A 1 83 ? -30.390 3.186 9.629 1.00 41.94 83 ASP A O 1
ATOM 620 N N . GLU A 1 84 ? -31.886 3.115 11.267 1.00 40.75 84 GLU A N 1
ATOM 621 C CA . GLU A 1 84 ? -30.878 3.436 12.301 1.00 40.75 84 GLU A CA 1
ATOM 622 C C . GLU A 1 84 ? -29.875 2.297 12.504 1.00 40.75 84 GLU A C 1
ATOM 624 O O . GLU A 1 84 ? -28.790 2.499 13.051 1.00 40.75 84 GLU A O 1
ATOM 629 N N . SER A 1 85 ? -30.207 1.103 11.999 1.00 45.25 85 SER A N 1
ATOM 630 C CA . SER A 1 85 ? -29.306 -0.045 12.018 1.00 45.25 85 SER A CA 1
ATOM 631 C C . SER A 1 85 ? -28.234 -0.015 10.921 1.00 45.25 85 SER A C 1
ATOM 633 O O . SER A 1 85 ? -27.290 -0.796 10.946 1.00 45.25 85 SER A O 1
ATOM 635 N N . ARG A 1 86 ? -28.410 0.855 9.923 1.00 45.50 86 ARG A N 1
ATOM 636 C CA . ARG A 1 86 ? -27.460 1.073 8.822 1.00 45.50 86 ARG A CA 1
ATOM 637 C C . ARG A 1 86 ? -26.551 2.271 9.078 1.00 45.50 86 ARG A C 1
ATOM 639 O O . ARG A 1 86 ? -25.487 2.371 8.489 1.00 45.50 86 ARG A O 1
ATOM 646 N N . LEU A 1 87 ? -26.952 3.153 9.993 1.00 45.88 87 LEU A N 1
ATOM 647 C CA . LEU A 1 87 ? -26.205 4.352 10.370 1.00 45.88 87 LEU A CA 1
ATOM 648 C C . LEU A 1 87 ? -24.999 4.065 11.280 1.00 45.88 87 LEU A C 1
ATOM 650 O O . LEU A 1 87 ? -24.100 4.901 11.386 1.00 45.88 87 LEU A O 1
ATOM 654 N N . TRP A 1 88 ? -24.911 2.883 11.903 1.00 47.22 88 TRP A N 1
ATOM 655 C CA . TRP A 1 88 ? -23.681 2.455 12.568 1.00 47.22 88 TRP A CA 1
ATOM 656 C C . TRP A 1 88 ? -22.667 1.877 11.571 1.00 47.22 88 TRP A C 1
ATOM 658 O O . TRP A 1 88 ? -22.457 0.676 11.460 1.00 47.22 88 TRP A O 1
ATOM 668 N N . LYS A 1 89 ? -21.952 2.829 10.968 1.00 61.06 89 LYS A N 1
ATOM 669 C CA . LYS A 1 89 ? -20.528 2.790 10.621 1.00 61.06 89 LYS A CA 1
ATOM 670 C C . LYS A 1 89 ? -20.091 1.845 9.496 1.00 61.06 89 LYS A C 1
ATOM 672 O O . LYS A 1 89 ? -19.275 0.951 9.717 1.00 61.06 89 LYS A O 1
ATOM 677 N N . ASP A 1 90 ? -20.414 2.224 8.263 1.00 66.94 90 ASP A N 1
ATOM 678 C CA . ASP A 1 90 ? -19.648 1.814 7.068 1.00 66.94 90 ASP A CA 1
ATOM 679 C C . ASP A 1 90 ? -18.131 2.101 7.192 1.00 66.94 90 ASP A C 1
ATOM 681 O O . ASP A 1 90 ? -17.310 1.525 6.485 1.00 66.94 90 ASP A O 1
ATOM 685 N N . ASN A 1 91 ? -17.752 2.956 8.144 1.00 87.62 91 ASN A N 1
ATOM 686 C CA . ASN A 1 91 ? -16.383 3.371 8.419 1.00 87.62 91 ASN A CA 1
ATOM 687 C C . ASN A 1 91 ? -15.625 2.470 9.417 1.00 87.62 91 ASN A C 1
ATOM 689 O O . ASN A 1 91 ? -14.433 2.694 9.637 1.00 87.62 91 ASN A O 1
ATOM 693 N N . LEU A 1 92 ? -16.271 1.491 10.071 1.00 93.31 92 LEU A N 1
ATOM 694 C CA . LEU A 1 92 ? -15.544 0.526 10.908 1.00 93.31 92 LEU A CA 1
ATOM 695 C C . LEU A 1 92 ? -14.958 -0.585 10.049 1.00 93.31 92 LEU A C 1
ATOM 697 O O . LEU A 1 92 ? -15.680 -1.333 9.395 1.00 93.31 92 LEU A O 1
ATOM 701 N N . VAL A 1 93 ? -13.646 -0.758 10.143 1.00 93.44 93 VAL A N 1
ATOM 702 C CA . VAL A 1 93 ? -12.932 -1.840 9.476 1.00 93.44 93 VAL A CA 1
ATOM 703 C C . VAL A 1 93 ? -12.200 -2.678 10.513 1.00 93.44 93 VAL A C 1
ATOM 705 O O . VAL A 1 93 ? -11.463 -2.162 11.357 1.00 93.44 93 VAL A O 1
ATOM 708 N N . THR A 1 94 ? -12.390 -3.991 10.424 1.00 93.69 94 THR A N 1
ATOM 709 C CA . THR A 1 94 ? -11.612 -4.971 11.179 1.00 93.69 94 THR A CA 1
ATOM 710 C C . THR A 1 94 ? -10.323 -5.282 10.428 1.00 93.69 94 THR A C 1
ATOM 712 O O . THR A 1 94 ? -10.358 -5.741 9.281 1.00 93.69 94 THR A O 1
ATOM 715 N N . LEU A 1 95 ? -9.189 -5.038 11.079 1.00 95.44 95 LEU A N 1
ATOM 716 C CA . LEU A 1 95 ? -7.850 -5.320 10.571 1.00 95.44 95 LEU A CA 1
ATOM 717 C C . LEU A 1 95 ? -7.185 -6.397 11.434 1.00 95.44 95 LEU A C 1
ATOM 719 O O . LEU A 1 95 ? -7.474 -6.473 12.631 1.00 95.44 95 LEU A O 1
ATOM 723 N N . PRO A 1 96 ? -6.266 -7.199 10.877 1.00 95.81 96 PRO A N 1
ATOM 724 C CA . PRO A 1 96 ? -5.465 -8.093 11.693 1.00 95.81 96 PRO A CA 1
ATOM 725 C C . PRO A 1 96 ? -4.628 -7.324 12.713 1.00 95.81 96 PRO A C 1
ATOM 727 O O . PRO A 1 96 ? -4.183 -6.199 12.465 1.00 95.81 96 PRO A O 1
ATOM 730 N N . MET A 1 97 ? -4.388 -7.958 13.858 1.00 93.31 97 MET A N 1
ATOM 731 C CA . MET A 1 97 ? -3.474 -7.431 14.860 1.00 93.31 97 MET A CA 1
ATOM 732 C C . MET A 1 97 ? -2.056 -7.399 14.292 1.00 93.31 97 MET A C 1
ATOM 734 O O . MET A 1 97 ? -1.401 -6.364 14.357 1.00 93.31 97 MET A O 1
ATOM 738 N N . ALA A 1 98 ? -1.564 -8.502 13.727 1.00 93.75 98 ALA A N 1
ATOM 739 C CA . ALA A 1 98 ? -0.208 -8.566 13.191 1.00 93.75 98 ALA A CA 1
ATOM 740 C C . ALA A 1 98 ? -0.039 -7.637 11.975 1.00 93.75 98 ALA A C 1
ATOM 742 O O . ALA A 1 98 ? -0.958 -7.458 11.179 1.00 93.75 98 ALA A O 1
ATOM 743 N N . VAL A 1 99 ? 1.137 -7.023 11.839 1.00 95.00 99 VAL A N 1
ATOM 744 C CA . VAL A 1 99 ? 1.457 -6.093 10.747 1.00 95.00 99 VAL A CA 1
ATOM 745 C C . VAL A 1 99 ? 2.867 -6.375 10.238 1.00 95.00 99 VAL A C 1
ATOM 747 O O . VAL A 1 99 ? 3.798 -6.484 11.037 1.00 95.00 99 VAL A O 1
ATOM 750 N N . GLU A 1 100 ? 3.023 -6.478 8.918 1.00 95.75 100 GLU A N 1
ATOM 751 C CA . GLU A 1 100 ? 4.333 -6.568 8.270 1.00 95.75 100 GLU A CA 1
ATOM 752 C C . GLU A 1 100 ? 5.069 -5.249 8.520 1.00 95.75 100 GLU A C 1
ATOM 754 O O . GLU A 1 100 ? 4.587 -4.186 8.125 1.00 95.75 100 GLU A O 1
ATOM 759 N N . LEU A 1 101 ? 6.218 -5.304 9.198 1.00 94.88 101 LEU A N 1
ATOM 760 C CA . LEU A 1 101 ? 6.960 -4.115 9.609 1.00 94.88 101 LEU A CA 1
ATOM 761 C C . LEU A 1 101 ? 7.832 -3.588 8.451 1.00 94.88 101 LEU A C 1
ATOM 763 O O . LEU A 1 101 ? 8.818 -4.242 8.093 1.00 94.88 101 LEU A O 1
ATOM 767 N N . PRO A 1 102 ? 7.536 -2.408 7.867 1.00 92.38 102 PRO A N 1
ATOM 768 C CA . PRO A 1 102 ? 8.370 -1.825 6.826 1.00 92.38 102 PRO A CA 1
ATOM 769 C C . PRO A 1 102 ? 9.721 -1.381 7.389 1.00 92.38 102 PRO A C 1
ATOM 771 O O . PRO A 1 102 ? 9.853 -1.033 8.565 1.00 92.38 102 PRO A O 1
ATOM 774 N N . SER A 1 103 ? 10.733 -1.321 6.522 1.00 87.44 103 SER A N 1
ATOM 775 C CA . SER A 1 103 ? 12.052 -0.814 6.901 1.00 87.44 103 SER A CA 1
ATOM 776 C C . SER A 1 103 ? 11.959 0.621 7.428 1.00 87.44 103 SER A C 1
ATOM 778 O O . SER A 1 103 ? 11.418 1.481 6.736 1.00 87.44 103 SER A O 1
ATOM 780 N N . GLY A 1 104 ? 12.537 0.880 8.601 1.00 87.75 104 GLY A N 1
ATOM 781 C CA . GLY A 1 104 ? 12.551 2.205 9.234 1.00 87.75 104 GLY A CA 1
ATOM 782 C C . GLY A 1 104 ? 11.597 2.351 10.421 1.00 87.75 104 GLY A C 1
ATOM 783 O O . GLY A 1 104 ? 11.719 3.322 11.160 1.00 87.75 104 GLY A O 1
ATOM 784 N N . TYR A 1 105 ? 10.707 1.383 10.654 1.00 93.06 105 TYR A N 1
ATOM 785 C CA . TYR A 1 105 ? 9.866 1.345 11.850 1.00 93.06 105 TYR A CA 1
ATOM 786 C C . TYR A 1 105 ? 10.472 0.428 12.916 1.00 93.06 105 TYR A C 1
ATOM 788 O O . TYR A 1 105 ? 10.889 -0.689 12.625 1.00 93.06 105 TYR A O 1
ATOM 796 N N . GLU A 1 106 ? 10.504 0.898 14.164 1.00 92.00 106 GLU A N 1
ATOM 797 C CA . GLU A 1 106 ? 11.088 0.162 15.297 1.00 92.00 106 GLU A CA 1
ATOM 798 C C . GLU A 1 106 ? 10.184 -0.968 15.804 1.00 92.00 106 GLU A C 1
ATOM 800 O O . GLU A 1 106 ? 10.662 -1.988 16.293 1.00 92.00 106 GLU A O 1
ATOM 805 N N . SER A 1 107 ? 8.863 -0.781 15.726 1.00 94.44 107 SER A N 1
ATOM 806 C CA . SER A 1 107 ? 7.885 -1.745 16.225 1.00 94.44 107 SER A CA 1
ATOM 807 C C . SER A 1 107 ? 6.533 -1.609 15.529 1.00 94.44 107 SER A C 1
ATOM 809 O O . SER A 1 107 ? 6.183 -0.552 14.997 1.00 94.44 107 SER A O 1
ATOM 811 N N . ALA A 1 108 ? 5.733 -2.676 15.598 1.00 91.88 108 ALA A N 1
ATOM 812 C CA . ALA A 1 108 ? 4.352 -2.680 15.121 1.00 91.88 108 ALA A CA 1
ATOM 813 C C . ALA A 1 108 ? 3.499 -1.585 15.786 1.00 91.88 108 ALA A C 1
ATOM 815 O O . ALA A 1 108 ? 2.685 -0.951 15.121 1.00 91.88 108 ALA A O 1
ATOM 816 N N . ALA A 1 109 ? 3.710 -1.315 17.079 1.00 91.94 109 ALA A N 1
ATOM 817 C CA . ALA A 1 109 ? 2.996 -0.258 17.795 1.00 91.94 109 ALA A CA 1
ATOM 818 C C . ALA A 1 109 ? 3.299 1.129 17.207 1.00 91.94 109 ALA A C 1
ATOM 820 O O . ALA A 1 109 ? 2.375 1.884 16.912 1.00 91.94 109 ALA A O 1
ATOM 821 N N . ARG A 1 110 ? 4.579 1.430 16.936 1.00 93.69 110 ARG A N 1
ATOM 822 C CA . ARG A 1 110 ? 4.989 2.691 16.294 1.00 93.69 110 ARG A CA 1
ATOM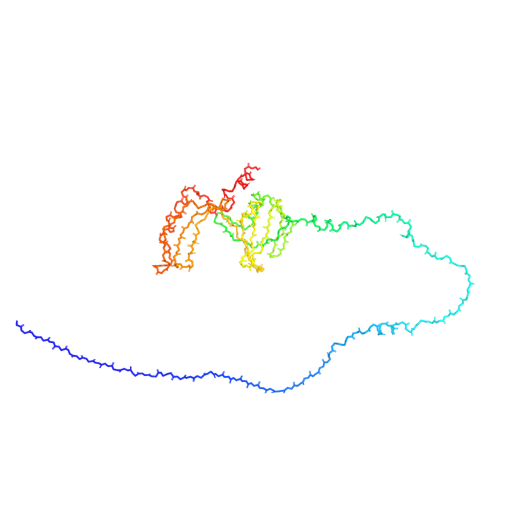 823 C C . ARG A 1 110 ? 4.400 2.853 14.900 1.00 93.69 110 ARG A C 1
ATOM 825 O O . ARG A 1 110 ? 3.958 3.944 14.548 1.00 93.69 110 ARG A O 1
ATOM 832 N N . LEU A 1 111 ? 4.362 1.772 14.124 1.00 94.25 111 LEU A N 1
ATOM 833 C CA . LEU A 1 111 ? 3.723 1.781 12.813 1.00 94.25 111 LEU A CA 1
ATOM 834 C C . LEU A 1 111 ? 2.217 2.046 12.921 1.00 94.25 111 LEU A C 1
ATOM 836 O O . LEU A 1 111 ? 1.704 2.871 12.174 1.00 94.25 111 LEU A O 1
ATOM 840 N N . ARG A 1 112 ? 1.508 1.411 13.865 1.00 93.06 112 ARG A N 1
ATOM 841 C CA . ARG A 1 112 ? 0.070 1.656 14.078 1.00 93.06 112 ARG A CA 1
ATOM 842 C C . ARG A 1 112 ? -0.210 3.086 14.532 1.00 93.06 112 ARG A C 1
ATOM 844 O O . ARG A 1 112 ? -1.155 3.687 14.038 1.00 93.06 112 ARG A O 1
ATOM 851 N N . GLU A 1 113 ? 0.621 3.657 15.404 1.00 93.44 113 GLU A N 1
ATOM 852 C CA . GLU A 1 113 ? 0.536 5.074 15.785 1.00 93.44 113 GLU A CA 1
ATOM 853 C C . GLU A 1 113 ? 0.733 6.003 14.576 1.00 93.44 113 GLU A C 1
ATOM 855 O O . GLU A 1 113 ? -0.013 6.966 14.398 1.00 93.44 113 GLU A O 1
ATOM 860 N N . ALA A 1 114 ? 1.732 5.723 13.734 1.00 94.75 114 ALA A N 1
ATOM 861 C CA . ALA A 1 114 ? 1.986 6.501 12.525 1.00 94.75 114 ALA A CA 1
ATOM 862 C C . ALA A 1 114 ? 0.838 6.370 11.515 1.00 94.75 114 ALA A C 1
ATOM 864 O O . ALA A 1 114 ? 0.387 7.377 10.975 1.00 94.75 114 ALA A O 1
ATOM 865 N N . MET A 1 115 ? 0.318 5.156 11.322 1.00 95.19 115 MET A N 1
ATOM 866 C CA . MET A 1 115 ? -0.846 4.865 10.485 1.00 95.19 115 MET A CA 1
ATOM 867 C C . MET A 1 115 ? -2.093 5.596 10.996 1.00 95.19 115 MET A C 1
ATOM 869 O O . MET A 1 115 ? -2.804 6.208 10.205 1.00 95.19 115 MET A O 1
ATOM 873 N N . ALA A 1 116 ? -2.322 5.599 12.314 1.00 94.50 116 ALA A N 1
ATOM 874 C CA . ALA A 1 116 ? -3.419 6.323 12.950 1.00 94.50 116 ALA A CA 1
ATOM 875 C C . ALA A 1 116 ? -3.394 7.816 12.620 1.00 94.50 116 ALA A C 1
ATOM 877 O O . ALA A 1 116 ? -4.421 8.381 12.250 1.00 94.50 116 ALA A O 1
ATOM 878 N N . ARG A 1 117 ? -2.214 8.441 12.674 1.00 95.50 117 ARG A N 1
ATOM 879 C CA . ARG A 1 117 ? -2.043 9.849 12.291 1.00 95.50 117 ARG A CA 1
ATOM 880 C C . ARG A 1 117 ? -2.194 10.058 10.784 1.00 95.50 117 ARG A C 1
ATOM 882 O O . ARG A 1 117 ? -3.016 10.865 10.362 1.00 95.50 117 ARG A O 1
ATOM 889 N N . ALA A 1 118 ? -1.449 9.303 9.978 1.00 95.88 118 ALA A N 1
ATOM 890 C CA . ALA A 1 118 ? -1.386 9.481 8.529 1.00 95.88 118 ALA A CA 1
ATOM 891 C C . ALA A 1 118 ? -2.738 9.248 7.839 1.00 95.88 118 ALA A C 1
ATOM 893 O O . ALA A 1 118 ? -3.091 9.989 6.927 1.00 95.88 118 ALA A O 1
ATOM 894 N N . TRP A 1 119 ? -3.517 8.261 8.285 1.00 95.69 119 TRP A N 1
ATOM 895 C CA . TRP A 1 119 ? -4.842 7.952 7.733 1.00 95.69 119 TRP A CA 1
ATOM 896 C C . TRP A 1 119 ? -5.998 8.542 8.548 1.00 95.69 119 TRP A C 1
ATOM 898 O O . TRP A 1 119 ? -7.155 8.327 8.196 1.00 95.69 119 TRP A O 1
ATOM 908 N N . ARG A 1 120 ? -5.707 9.282 9.629 1.00 94.88 120 ARG A N 1
ATOM 909 C CA . ARG A 1 120 ? -6.699 9.834 10.573 1.00 94.88 120 ARG A CA 1
ATOM 910 C C . ARG A 1 120 ? -7.671 8.786 11.117 1.00 94.88 120 ARG A C 1
ATOM 912 O O . ARG A 1 120 ? -8.864 9.052 11.271 1.00 94.88 120 ARG A O 1
ATOM 919 N N . VAL A 1 121 ? -7.162 7.595 11.408 1.00 94.31 121 VAL A N 1
ATOM 920 C CA . VAL A 1 121 ? -7.981 6.495 11.913 1.00 94.31 121 VAL A CA 1
ATOM 921 C C . VAL A 1 121 ? -7.990 6.463 13.436 1.00 94.31 121 VAL A C 1
ATOM 923 O O . VAL A 1 121 ? -7.004 6.816 14.086 1.00 94.31 121 VAL A O 1
ATOM 926 N N . LYS A 1 122 ? -9.102 6.014 14.020 1.00 93.31 122 LYS A N 1
ATOM 927 C CA . LYS A 1 122 ? -9.258 5.875 15.473 1.00 93.31 122 LYS A CA 1
ATOM 928 C C . LYS A 1 122 ? -9.390 4.409 15.849 1.00 93.31 122 LYS A C 1
ATOM 930 O O . LYS A 1 122 ? -10.231 3.698 15.306 1.00 93.31 122 LYS A O 1
ATOM 935 N N . LEU A 1 123 ? -8.580 3.954 16.799 1.00 92.12 123 LEU A N 1
ATOM 936 C CA . LEU A 1 123 ? -8.742 2.621 17.371 1.00 92.12 123 LEU A CA 1
ATOM 937 C C . LEU A 1 123 ? -10.010 2.596 18.233 1.00 92.12 123 LEU A C 1
ATOM 939 O O . LEU A 1 123 ? -10.166 3.423 19.129 1.00 92.12 123 LEU A O 1
ATOM 943 N N . VAL A 1 124 ? -10.909 1.654 17.951 1.00 93.88 124 VAL A N 1
ATOM 944 C CA . VAL A 1 124 ? -12.186 1.504 18.666 1.00 93.88 124 VAL A CA 1
ATOM 945 C C . VAL A 1 124 ? -12.144 0.316 19.614 1.00 93.88 124 VAL A C 1
ATOM 947 O O . VAL A 1 124 ? -12.615 0.405 20.745 1.00 93.88 124 VAL A O 1
ATOM 950 N N . ARG A 1 125 ? -11.590 -0.808 19.150 1.00 92.75 125 ARG A N 1
ATOM 951 C CA . ARG A 1 125 ? -11.474 -2.041 19.929 1.00 92.75 125 ARG A CA 1
ATOM 952 C C . ARG A 1 125 ? -10.182 -2.752 19.584 1.00 92.75 125 ARG A C 1
ATOM 954 O O . ARG A 1 125 ? -9.829 -2.864 18.413 1.00 92.75 125 ARG A O 1
ATOM 961 N N . GLU A 1 126 ? -9.552 -3.307 20.603 1.00 92.44 126 GLU A N 1
ATOM 962 C CA . GLU A 1 126 ? -8.413 -4.202 20.470 1.00 92.44 126 GLU A CA 1
ATOM 963 C C . GLU A 1 126 ? -8.826 -5.605 20.931 1.00 92.44 126 GLU A C 1
ATOM 965 O O . GLU A 1 126 ? -9.375 -5.770 22.021 1.00 92.44 126 GLU A O 1
ATOM 970 N N . GLY A 1 127 ? -8.648 -6.599 20.064 1.00 88.94 127 GLY A N 1
ATOM 971 C CA . GLY A 1 127 ? -8.846 -8.017 20.357 1.00 88.94 127 GLY A CA 1
ATOM 972 C C . GLY A 1 127 ? -7.519 -8.777 20.310 1.00 88.94 127 GLY A C 1
ATOM 973 O O . GLY A 1 127 ? -6.475 -8.202 20.024 1.00 88.94 127 GLY A O 1
ATOM 974 N N . GLY A 1 128 ? -7.547 -10.087 20.571 1.00 89.56 128 GLY A N 1
ATOM 975 C CA . GLY A 1 128 ? -6.322 -10.900 20.582 1.00 89.56 128 GLY A CA 1
ATOM 976 C C . GLY A 1 128 ? -5.628 -10.999 19.215 1.00 89.56 128 GLY A C 1
ATOM 977 O O . GLY A 1 128 ? -4.407 -10.905 19.138 1.00 89.56 128 GLY A O 1
ATOM 978 N N . HIS A 1 129 ? -6.410 -11.147 18.141 1.00 91.12 129 HIS A N 1
ATOM 979 C CA . HIS A 1 129 ? -5.910 -11.366 16.773 1.00 91.12 129 HIS A CA 1
ATOM 980 C C . HIS A 1 129 ? -6.347 -10.286 15.775 1.00 91.12 129 HIS A C 1
ATOM 982 O O . HIS A 1 129 ? -5.875 -10.251 14.642 1.00 91.12 129 HIS A O 1
ATOM 988 N N . GLU A 1 130 ? -7.218 -9.370 16.191 1.00 93.31 130 GLU A N 1
ATOM 989 C CA . GLU A 1 130 ? -7.788 -8.331 15.338 1.00 93.31 130 GLU A CA 1
ATOM 990 C C . GLU A 1 130 ? -7.938 -7.014 16.097 1.00 93.31 130 GLU A C 1
ATOM 992 O O . GLU A 1 130 ? -8.053 -6.983 17.324 1.00 93.31 130 GLU A O 1
ATOM 997 N N . ILE A 1 131 ? -7.991 -5.922 15.347 1.00 93.31 131 ILE A N 1
ATOM 998 C CA . ILE A 1 131 ? -8.336 -4.593 15.833 1.00 93.31 131 ILE A CA 1
ATOM 999 C C . ILE A 1 131 ? -9.501 -4.048 15.015 1.00 93.31 131 ILE A C 1
ATOM 1001 O O . ILE A 1 131 ? -9.579 -4.254 13.805 1.00 93.31 131 ILE A O 1
ATOM 1005 N N . VAL A 1 132 ? -10.408 -3.333 15.673 1.00 94.25 132 VAL A N 1
ATOM 1006 C CA . VAL A 1 132 ? -11.485 -2.603 15.001 1.00 94.25 132 VAL A CA 1
ATOM 1007 C C . VAL A 1 132 ? -11.122 -1.135 14.999 1.00 94.25 132 VAL A C 1
ATOM 1009 O O . VAL A 1 132 ? -10.907 -0.526 16.053 1.00 94.25 132 VAL A O 1
ATOM 1012 N N . VAL A 1 133 ? -11.061 -0.577 13.800 1.00 95.31 133 VAL A N 1
ATOM 1013 C CA . VAL A 1 133 ? -10.590 0.774 13.545 1.00 95.31 133 VAL A CA 1
ATOM 1014 C C . VAL A 1 133 ? -11.680 1.551 12.820 1.00 95.31 133 VAL A C 1
ATOM 1016 O O . VAL A 1 133 ? -12.301 1.049 11.890 1.00 95.31 133 VAL A O 1
ATOM 1019 N N . GLU A 1 134 ? -11.914 2.781 13.254 1.00 95.31 134 GLU A N 1
ATOM 1020 C CA . GLU A 1 134 ? -12.787 3.737 12.585 1.00 95.31 134 GLU A CA 1
ATOM 1021 C C . GLU A 1 134 ? -11.967 4.565 11.600 1.00 95.31 134 GLU A C 1
ATOM 1023 O O . GLU A 1 134 ? -11.068 5.313 11.997 1.00 95.31 134 GLU A O 1
ATOM 1028 N N . PHE A 1 135 ? -12.272 4.405 10.317 1.00 95.19 135 PHE A N 1
ATOM 1029 C CA . PHE A 1 135 ? -11.673 5.163 9.232 1.00 95.19 135 PHE A CA 1
ATOM 1030 C C . PHE A 1 135 ? -12.453 6.452 8.933 1.00 95.19 135 PHE A C 1
ATOM 1032 O O . PHE A 1 135 ? -13.630 6.567 9.277 1.00 95.19 135 PHE A O 1
ATOM 1039 N N . PRO A 1 136 ? -11.827 7.438 8.270 1.00 93.81 136 PRO A N 1
ATOM 1040 C CA . PRO A 1 136 ? -12.569 8.495 7.595 1.00 93.81 136 PRO A CA 1
ATOM 1041 C C . PRO A 1 136 ? -13.545 7.925 6.556 1.00 93.81 136 PRO A C 1
ATOM 1043 O O . PRO A 1 136 ? -13.378 6.804 6.072 1.00 93.81 136 PRO A O 1
ATOM 1046 N N . GLU A 1 137 ? -14.539 8.724 6.178 1.00 91.25 137 GLU A N 1
ATOM 1047 C CA . GLU A 1 137 ? -15.528 8.339 5.170 1.00 91.25 137 GLU A CA 1
ATOM 1048 C C . GLU A 1 137 ? -14.877 7.933 3.836 1.00 91.25 137 GLU A C 1
ATOM 1050 O O . GLU A 1 137 ? -13.889 8.526 3.397 1.00 91.25 137 GLU A O 1
ATOM 1055 N N . GLY A 1 138 ? -15.448 6.913 3.189 1.00 91.19 138 GLY A N 1
ATOM 1056 C CA . GLY A 1 138 ? -15.053 6.441 1.858 1.00 91.19 138 GLY A CA 1
ATOM 1057 C C . GLY A 1 138 ? -14.002 5.328 1.856 1.00 91.19 138 GLY A C 1
ATOM 1058 O O . GLY A 1 138 ? -13.826 4.663 0.832 1.00 91.19 138 GLY A O 1
ATOM 1059 N N . TRP A 1 139 ? -13.341 5.076 2.987 1.00 95.38 139 TRP A N 1
ATOM 1060 C CA . TRP A 1 139 ? -12.489 3.900 3.148 1.00 95.38 139 TRP A CA 1
ATOM 1061 C C . TRP A 1 139 ? -13.318 2.621 3.210 1.00 95.38 139 TRP A C 1
ATOM 1063 O O . TRP A 1 139 ? -14.416 2.598 3.758 1.00 95.38 139 TRP A O 1
ATOM 1073 N N . LYS A 1 140 ? -12.779 1.531 2.661 1.00 94.44 140 LYS A N 1
ATOM 1074 C CA . LYS A 1 140 ? -13.471 0.237 2.633 1.00 94.44 140 LYS A CA 1
ATOM 1075 C C . LYS A 1 140 ? -12.507 -0.934 2.553 1.00 94.44 140 LYS A C 1
ATOM 1077 O O . LYS A 1 140 ? -11.507 -0.880 1.840 1.00 94.44 140 LYS A O 1
ATOM 1082 N N . ALA A 1 141 ? -12.853 -2.025 3.227 1.00 95.12 141 ALA A N 1
ATOM 1083 C CA . ALA A 1 141 ? -12.207 -3.319 3.044 1.00 95.12 141 ALA A CA 1
ATOM 1084 C C . ALA A 1 141 ? -13.026 -4.170 2.068 1.00 95.12 141 ALA A C 1
ATOM 1086 O O . ALA A 1 141 ? -14.189 -4.480 2.319 1.00 95.12 141 ALA A O 1
ATOM 1087 N N . ILE A 1 142 ? -12.424 -4.547 0.942 1.00 94.88 142 ILE A N 1
ATOM 1088 C CA . ILE A 1 142 ? -13.069 -5.350 -0.098 1.00 94.88 142 ILE A CA 1
ATOM 1089 C C . ILE A 1 142 ? -12.429 -6.728 -0.131 1.00 94.88 142 ILE A C 1
ATOM 1091 O O . ILE A 1 142 ? -11.219 -6.860 -0.290 1.00 94.88 142 ILE A O 1
ATOM 1095 N N . ARG A 1 143 ? -13.257 -7.770 -0.047 1.00 94.19 143 ARG A N 1
ATOM 1096 C CA . ARG A 1 143 ? -12.829 -9.141 -0.319 1.00 94.19 143 ARG A CA 1
ATOM 1097 C C . ARG A 1 143 ? -12.999 -9.439 -1.817 1.00 94.19 143 ARG A C 1
ATOM 1099 O O . ARG A 1 143 ? -14.142 -9.542 -2.265 1.00 94.19 143 ARG A O 1
ATOM 1106 N N . PRO A 1 144 ? -11.913 -9.581 -2.598 1.00 91.50 144 PRO A N 1
ATOM 1107 C CA . PRO A 1 144 ? -12.016 -10.001 -3.990 1.00 91.50 144 PRO A CA 1
ATOM 1108 C C . PRO A 1 144 ? -12.430 -11.477 -4.094 1.00 91.50 144 PRO A C 1
ATOM 1110 O O . PRO A 1 144 ? -12.333 -12.238 -3.132 1.00 91.50 144 PRO A O 1
ATOM 1113 N N . ALA A 1 145 ? -12.862 -11.901 -5.287 1.00 90.50 145 ALA A N 1
ATOM 1114 C CA . ALA A 1 145 ? -13.236 -13.296 -5.557 1.00 90.50 145 ALA A CA 1
ATOM 1115 C C . ALA A 1 145 ? -12.074 -14.283 -5.336 1.00 90.50 145 ALA A C 1
ATOM 1117 O O . ALA A 1 145 ? -12.288 -15.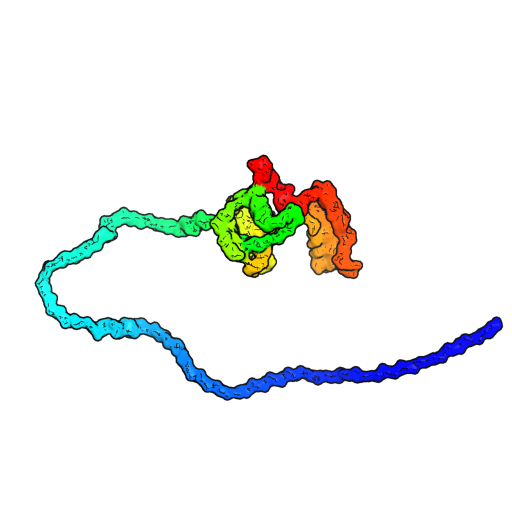446 -5.005 1.00 90.50 145 ALA A O 1
ATOM 1118 N N . SER A 1 146 ? -10.844 -13.809 -5.520 1.00 90.06 146 SER A N 1
ATOM 1119 C CA . SER A 1 146 ? -9.613 -14.537 -5.247 1.00 90.06 146 SER A CA 1
ATOM 1120 C C . SER A 1 146 ? -8.559 -13.550 -4.760 1.00 90.06 146 SER A C 1
ATOM 1122 O O . SER A 1 146 ? -8.423 -12.472 -5.337 1.00 90.06 146 SER A O 1
ATOM 1124 N N . GLY A 1 147 ? -7.789 -13.937 -3.743 1.00 91.75 147 GLY A N 1
ATOM 1125 C CA . GLY A 1 147 ? -6.704 -13.128 -3.186 1.00 91.75 147 GLY A CA 1
ATOM 1126 C C . GLY A 1 147 ? -7.019 -12.487 -1.827 1.00 91.75 147 GLY A C 1
ATOM 1127 O O . GLY A 1 147 ? -8.080 -12.726 -1.251 1.00 91.75 147 GLY A O 1
ATOM 1128 N N . PRO A 1 148 ? -6.074 -11.706 -1.279 1.00 96.06 148 PRO A N 1
ATOM 1129 C CA . PRO A 1 148 ? -6.212 -11.088 0.037 1.00 96.06 148 PRO A CA 1
ATOM 1130 C C . PRO A 1 148 ? -7.322 -10.032 0.060 1.00 96.06 148 PRO A C 1
ATOM 1132 O O . PRO A 1 148 ? -7.730 -9.517 -0.978 1.00 96.06 148 PRO A O 1
ATOM 1135 N N . ILE A 1 149 ? -7.795 -9.685 1.257 1.00 96.69 149 ILE A N 1
ATOM 1136 C CA . ILE A 1 149 ? -8.683 -8.536 1.447 1.00 96.69 149 ILE A CA 1
ATOM 1137 C C . ILE A 1 149 ? -7.892 -7.264 1.142 1.00 96.69 149 ILE A C 1
ATOM 1139 O O . ILE A 1 149 ? -6.757 -7.108 1.590 1.00 96.69 149 ILE A O 1
ATOM 1143 N N . GLU A 1 150 ? -8.497 -6.365 0.377 1.00 97.38 150 GLU A N 1
ATOM 1144 C CA . GLU A 1 150 ? -7.919 -5.091 -0.027 1.00 97.38 150 GLU A CA 1
ATOM 1145 C C . GLU A 1 150 ? -8.540 -3.957 0.785 1.00 97.38 150 GLU A C 1
ATOM 1147 O O . GLU A 1 150 ? -9.744 -3.709 0.699 1.00 97.38 150 GLU A O 1
ATOM 1152 N N . LEU A 1 151 ? -7.717 -3.226 1.531 1.00 97.44 151 LEU A N 1
ATOM 1153 C CA . LEU A 1 151 ? -8.117 -1.962 2.131 1.00 97.44 151 LEU A CA 1
ATOM 1154 C C . LEU A 1 151 ? -7.929 -0.855 1.095 1.00 97.44 151 LEU A C 1
ATOM 1156 O O . LEU A 1 151 ? -6.808 -0.611 0.639 1.00 97.44 151 LEU A O 1
ATOM 1160 N N . ARG A 1 152 ? -9.020 -0.188 0.730 1.00 96.81 152 ARG A N 1
ATOM 1161 C CA . ARG A 1 152 ? -9.045 0.875 -0.270 1.00 96.81 152 ARG A CA 1
ATOM 1162 C C . ARG A 1 152 ? -9.403 2.214 0.356 1.00 96.81 152 ARG A C 1
ATOM 1164 O O . ARG A 1 152 ? -10.272 2.276 1.223 1.00 96.81 152 ARG A O 1
ATOM 1171 N N . ASP A 1 153 ? -8.732 3.256 -0.115 1.00 95.38 153 ASP A N 1
ATOM 1172 C CA . ASP A 1 153 ? -9.022 4.642 0.245 1.00 95.38 153 ASP A CA 1
ATOM 1173 C C . ASP A 1 153 ? -10.268 5.179 -0.501 1.00 95.38 153 ASP A C 1
ATOM 1175 O O . ASP A 1 153 ? -10.839 4.469 -1.343 1.00 95.38 153 ASP A O 1
ATOM 1179 N N . PRO A 1 154 ? -10.704 6.428 -0.235 1.00 94.00 154 PRO A N 1
ATOM 1180 C CA . PRO A 1 154 ? -11.862 7.029 -0.900 1.00 94.00 154 PRO A CA 1
ATOM 1181 C C . PRO A 1 154 ? -11.705 7.176 -2.421 1.00 94.00 154 PRO A C 1
ATOM 1183 O O . PRO A 1 154 ? -12.696 7.158 -3.148 1.00 94.00 154 PRO A O 1
ATOM 1186 N N . ALA A 1 155 ? -10.468 7.255 -2.925 1.00 94.31 155 ALA A N 1
ATOM 1187 C CA . ALA A 1 155 ? -10.164 7.240 -4.356 1.00 94.31 155 ALA A CA 1
ATOM 1188 C C . ALA A 1 155 ? -10.170 5.815 -4.949 1.00 94.31 155 ALA A C 1
ATOM 1190 O O . ALA A 1 155 ? -9.846 5.620 -6.120 1.00 94.31 155 ALA A O 1
ATOM 1191 N N . ASN A 1 156 ? -10.567 4.812 -4.156 1.00 94.81 156 ASN A N 1
ATOM 1192 C CA . ASN A 1 156 ? -10.604 3.397 -4.502 1.00 94.81 156 ASN A CA 1
ATOM 1193 C C . ASN A 1 156 ? -9.213 2.790 -4.780 1.00 94.81 156 ASN A C 1
ATOM 1195 O O . ASN A 1 156 ? -9.113 1.739 -5.425 1.00 94.81 156 ASN A O 1
ATOM 1199 N N . THR A 1 157 ? -8.155 3.423 -4.269 1.00 96.25 157 THR A N 1
ATOM 1200 C CA . THR A 1 157 ? -6.768 2.964 -4.370 1.00 96.25 157 THR A CA 1
ATOM 1201 C C . THR A 1 157 ? -6.460 1.993 -3.239 1.00 96.25 157 THR A C 1
ATOM 1203 O O . THR A 1 157 ? -6.748 2.267 -2.078 1.00 96.25 157 THR A O 1
ATOM 1206 N N . VAL A 1 158 ? -5.850 0.848 -3.553 1.00 96.56 158 VAL A N 1
ATOM 1207 C CA . VAL A 1 158 ? -5.463 -0.145 -2.537 1.00 96.56 158 VAL A CA 1
ATOM 1208 C C . VAL A 1 158 ? -4.302 0.399 -1.702 1.00 96.56 158 VAL A C 1
ATOM 1210 O O . VAL A 1 158 ? -3.221 0.637 -2.232 1.00 96.56 158 VAL A O 1
ATOM 1213 N N . ARG A 1 159 ? -4.504 0.575 -0.398 1.00 97.31 159 ARG A N 1
ATOM 1214 C CA . ARG A 1 159 ? -3.500 1.094 0.547 1.00 97.31 159 ARG A CA 1
ATOM 1215 C C . ARG A 1 159 ? -2.889 0.014 1.427 1.00 97.31 159 ARG A C 1
ATOM 1217 O O . ARG A 1 159 ? -1.752 0.164 1.865 1.00 97.31 159 ARG A O 1
ATOM 1224 N N . ALA A 1 160 ? -3.610 -1.076 1.659 1.00 97.56 160 ALA A N 1
ATOM 1225 C CA . ALA A 1 160 ? -3.098 -2.241 2.366 1.00 97.56 160 ALA A CA 1
ATOM 1226 C C . ALA A 1 160 ? -3.799 -3.517 1.901 1.00 97.56 160 ALA A C 1
ATOM 1228 O O . ALA A 1 160 ? -4.878 -3.468 1.307 1.00 97.56 160 ALA A O 1
ATOM 1229 N N . VAL A 1 161 ? -3.183 -4.659 2.191 1.00 97.56 161 VAL A N 1
ATOM 1230 C CA . VAL A 1 161 ? -3.755 -5.988 1.958 1.00 97.56 161 VAL A CA 1
ATOM 1231 C C . VAL A 1 161 ? -3.555 -6.879 3.175 1.00 97.56 161 VAL A C 1
ATOM 1233 O O . VAL A 1 161 ? -2.582 -6.710 3.908 1.00 97.56 161 VAL A O 1
ATOM 1236 N N . TYR A 1 162 ? -4.462 -7.828 3.390 1.00 97.44 162 TYR A N 1
ATOM 1237 C CA . TYR A 1 162 ? -4.335 -8.811 4.465 1.00 97.44 162 TYR A CA 1
ATOM 1238 C C . TYR A 1 162 ? -5.035 -10.135 4.151 1.00 97.44 162 TYR A C 1
ATOM 1240 O O . TYR A 1 162 ? -5.963 -10.207 3.341 1.00 97.44 162 TYR A O 1
ATOM 1248 N N . GLY A 1 163 ? -4.543 -11.205 4.776 1.00 93.88 163 GLY A N 1
ATOM 1249 C CA . GLY A 1 163 ? -5.077 -12.559 4.636 1.00 93.88 163 GLY A CA 1
ATOM 1250 C C . GLY A 1 163 ? -6.398 -12.783 5.379 1.00 93.88 163 GLY A C 1
ATOM 1251 O O . GLY A 1 163 ? -6.969 -11.874 5.976 1.00 93.88 163 GLY A O 1
ATOM 1252 N N . TRP A 1 164 ? -6.892 -14.020 5.322 1.00 88.00 164 TRP A N 1
ATOM 1253 C CA . TRP A 1 164 ? -8.150 -14.426 5.971 1.00 88.00 164 TRP A CA 1
ATOM 1254 C C . TRP A 1 164 ? -7.945 -15.239 7.248 1.00 88.00 164 TRP A C 1
ATOM 1256 O O . TRP A 1 164 ? -8.911 -15.508 7.956 1.00 88.00 164 TRP A O 1
ATOM 1266 N N . ALA A 1 165 ? -6.718 -15.695 7.481 1.00 88.75 165 ALA A N 1
ATOM 1267 C CA . ALA A 1 165 ? -6.378 -16.500 8.638 1.00 88.75 165 ALA A CA 1
ATOM 1268 C C . ALA A 1 165 ? -6.315 -15.631 9.903 1.00 88.75 165 ALA A C 1
ATOM 1270 O O . ALA A 1 165 ? -6.126 -14.418 9.824 1.00 88.75 165 ALA A O 1
ATOM 1271 N N . GLU A 1 166 ? -6.472 -16.251 11.070 1.00 84.62 166 GLU A N 1
ATOM 1272 C CA . GLU A 1 166 ? -6.393 -15.549 12.360 1.00 84.62 166 GLU A CA 1
ATOM 1273 C C . GLU A 1 166 ? -4.989 -14.989 12.634 1.00 84.62 166 GLU A C 1
ATOM 1275 O O . GLU A 1 166 ? -4.836 -13.987 13.325 1.00 84.62 166 GLU A O 1
ATOM 1280 N N . ASP A 1 167 ? -3.962 -15.607 12.052 1.00 88.62 167 ASP A N 1
ATOM 1281 C CA . ASP A 1 167 ? -2.567 -15.169 12.078 1.00 88.62 167 ASP A CA 1
A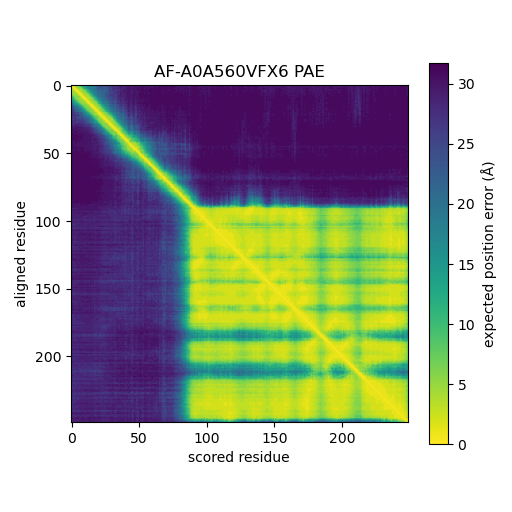TOM 1282 C C . ASP A 1 167 ? -2.188 -14.309 10.861 1.00 88.62 167 ASP A C 1
ATOM 1284 O O . ASP A 1 167 ? -1.007 -14.081 10.603 1.00 88.62 167 ASP A O 1
ATOM 1288 N N . ALA A 1 168 ? -3.172 -13.825 10.094 1.00 93.56 168 ALA A N 1
ATOM 1289 C CA . ALA A 1 168 ? -2.904 -12.964 8.955 1.00 93.56 168 ALA A CA 1
ATOM 1290 C C . ALA A 1 168 ? -2.186 -11.679 9.382 1.00 93.56 168 ALA A C 1
ATOM 1292 O O . ALA A 1 168 ? -2.502 -11.063 10.398 1.00 93.56 168 ALA A O 1
ATOM 1293 N N . GLU A 1 169 ? -1.263 -11.228 8.539 1.00 95.31 169 GLU A N 1
ATOM 1294 C CA . GLU A 1 169 ? -0.571 -9.961 8.732 1.00 95.31 169 GLU A CA 1
ATOM 1295 C C . GLU A 1 169 ? -1.170 -8.879 7.831 1.00 95.31 169 GLU A C 1
ATOM 1297 O O . GLU A 1 169 ? -1.463 -9.100 6.649 1.00 95.31 169 GLU A O 1
ATOM 1302 N N . LEU A 1 170 ? -1.340 -7.685 8.394 1.00 97.06 170 LEU A N 1
ATOM 1303 C CA . LEU A 1 170 ? -1.627 -6.478 7.641 1.00 97.06 170 LEU A CA 1
ATOM 1304 C C . LEU A 1 170 ? -0.362 -6.017 6.919 1.00 97.06 170 LEU A C 1
ATOM 1306 O O . LEU A 1 170 ? 0.639 -5.689 7.551 1.00 97.06 170 LEU A O 1
ATOM 1310 N N . ARG A 1 171 ? -0.426 -5.909 5.595 1.00 97.31 171 ARG A N 1
ATOM 1311 C CA . ARG A 1 171 ? 0.651 -5.354 4.780 1.00 97.31 171 ARG A CA 1
ATOM 1312 C C . ARG A 1 171 ? 0.245 -4.011 4.203 1.00 97.31 171 ARG A C 1
ATOM 1314 O O . ARG A 1 171 ? -0.622 -3.941 3.332 1.00 97.31 171 ARG A O 1
ATOM 1321 N N . ILE A 1 172 ? 0.903 -2.949 4.653 1.00 96.94 172 ILE A N 1
ATOM 1322 C CA . ILE A 1 172 ? 0.684 -1.596 4.135 1.00 96.94 172 ILE A CA 1
ATOM 1323 C C . ILE A 1 172 ? 1.516 -1.406 2.863 1.00 96.94 172 ILE A C 1
ATOM 1325 O O . ILE A 1 172 ? 2.706 -1.718 2.834 1.00 96.94 172 ILE A O 1
ATOM 1329 N N . LEU A 1 173 ? 0.886 -0.917 1.796 1.00 96.62 173 LEU A N 1
ATOM 1330 C CA . LEU A 1 173 ? 1.506 -0.812 0.481 1.00 96.62 173 LEU A CA 1
ATOM 1331 C C . LEU A 1 173 ? 2.094 0.587 0.246 1.00 96.62 173 LEU A C 1
ATOM 1333 O O . LEU A 1 173 ? 1.393 1.586 0.434 1.00 96.62 173 LEU A O 1
ATOM 1337 N N . PRO A 1 174 ? 3.345 0.685 -0.236 1.00 96.56 174 PRO A N 1
ATOM 1338 C CA . PRO A 1 174 ? 3.919 1.959 -0.637 1.00 96.56 174 PRO A CA 1
ATOM 1339 C C . PRO A 1 174 ? 3.271 2.524 -1.901 1.00 96.56 174 PRO A C 1
ATOM 1341 O O . PRO A 1 174 ? 2.698 1.794 -2.722 1.00 96.56 174 PRO A O 1
ATOM 1344 N N . ARG A 1 175 ? 3.388 3.850 -2.066 1.00 96.88 175 ARG A N 1
ATOM 1345 C CA . ARG A 1 175 ? 2.883 4.560 -3.252 1.00 96.88 175 ARG A CA 1
ATOM 1346 C C . ARG A 1 175 ? 3.591 4.110 -4.522 1.00 96.88 175 ARG A C 1
ATOM 1348 O O . ARG A 1 175 ? 2.944 3.912 -5.548 1.00 96.88 175 ARG A O 1
ATOM 1355 N N . TYR A 1 176 ? 4.907 3.954 -4.441 1.00 96.62 176 TYR A N 1
ATOM 1356 C CA . TYR A 1 176 ? 5.745 3.562 -5.562 1.00 96.62 176 TYR A CA 1
ATOM 1357 C C . TYR A 1 176 ? 6.422 2.236 -5.252 1.00 96.62 176 TYR A C 1
ATOM 1359 O O . TYR A 1 176 ? 7.018 2.064 -4.191 1.00 96.62 176 TYR A O 1
ATOM 1367 N N . GLN A 1 177 ? 6.344 1.297 -6.187 1.00 92.88 177 GLN A N 1
ATOM 1368 C CA . GLN A 1 177 ? 6.992 0.000 -6.056 1.00 92.88 177 GLN A CA 1
ATOM 1369 C C . GLN A 1 177 ? 7.397 -0.524 -7.429 1.00 92.88 177 GLN A C 1
ATOM 1371 O O . GLN A 1 177 ? 6.734 -0.253 -8.432 1.00 92.88 177 GLN A O 1
ATOM 1376 N N . VAL A 1 178 ? 8.485 -1.296 -7.457 1.00 93.38 178 VAL A N 1
ATOM 1377 C CA . VAL A 1 178 ? 8.835 -2.127 -8.609 1.00 93.38 178 VAL A CA 1
ATOM 1378 C C . VAL A 1 178 ? 7.926 -3.355 -8.610 1.00 93.38 178 VAL A C 1
ATOM 1380 O O . VAL A 1 178 ? 7.965 -4.171 -7.688 1.00 93.38 178 VAL A O 1
ATOM 1383 N N . GLU A 1 179 ? 7.113 -3.490 -9.648 1.00 91.50 179 GLU A N 1
ATOM 1384 C CA . GLU A 1 179 ? 6.184 -4.598 -9.846 1.00 91.50 179 GLU A CA 1
ATOM 1385 C C . GLU A 1 179 ? 6.641 -5.456 -11.032 1.00 91.50 179 GLU A C 1
ATOM 1387 O O . GLU A 1 179 ? 7.128 -4.944 -12.042 1.00 91.50 179 GLU A O 1
ATOM 1392 N N . SER A 1 180 ? 6.464 -6.774 -10.917 1.00 89.06 180 SER A N 1
ATOM 1393 C CA . SER A 1 180 ? 6.633 -7.690 -12.045 1.00 89.06 180 SER A CA 1
ATOM 1394 C C . SER A 1 180 ? 5.315 -7.810 -12.800 1.00 89.06 180 SER A C 1
ATOM 1396 O O . SER A 1 180 ? 4.283 -8.152 -12.221 1.00 89.06 180 SER A O 1
ATOM 1398 N N . GLN A 1 181 ? 5.349 -7.550 -14.100 1.00 88.00 181 GLN A N 1
ATOM 1399 C CA . GLN A 1 181 ? 4.239 -7.772 -15.012 1.00 88.00 181 GLN A CA 1
ATOM 1400 C C . GLN A 1 181 ? 4.594 -8.939 -15.928 1.00 88.00 181 GLN A C 1
ATOM 1402 O O . GLN A 1 181 ? 5.560 -8.862 -16.679 1.00 88.00 181 GLN A O 1
ATOM 1407 N N . THR A 1 182 ? 3.797 -10.006 -15.891 1.00 83.88 182 THR A N 1
ATOM 1408 C CA . THR A 1 182 ? 3.981 -11.168 -16.773 1.00 83.88 182 THR A CA 1
ATOM 1409 C C . THR A 1 182 ? 2.866 -11.207 -17.807 1.00 83.88 182 THR A C 1
ATOM 1411 O O . THR A 1 182 ? 1.699 -11.018 -17.464 1.00 83.88 182 THR A O 1
ATOM 1414 N N . ASN A 1 183 ? 3.213 -11.458 -19.065 1.00 80.81 183 ASN A N 1
ATOM 1415 C CA . ASN A 1 183 ? 2.255 -11.740 -20.120 1.00 80.81 183 ASN A CA 1
ATOM 1416 C C . ASN A 1 183 ? 2.109 -13.261 -20.267 1.00 80.81 183 ASN A C 1
ATOM 1418 O O . ASN A 1 183 ? 2.996 -13.941 -20.787 1.00 80.81 183 ASN A O 1
ATOM 1422 N N . SER A 1 184 ? 0.977 -13.793 -19.806 1.00 73.56 184 SER A N 1
ATOM 1423 C CA . SER A 1 184 ? 0.688 -15.229 -19.827 1.00 73.56 184 SER A CA 1
ATOM 1424 C C . SER A 1 184 ? 0.602 -15.812 -21.239 1.00 73.56 184 SER A C 1
ATOM 1426 O O . SER A 1 184 ? 0.849 -17.004 -21.399 1.00 73.56 184 SER A O 1
ATOM 1428 N N . SER A 1 185 ? 0.303 -15.006 -22.265 1.00 78.56 185 SER A N 1
ATOM 1429 C CA . SER A 1 185 ? 0.195 -15.496 -23.643 1.00 78.56 185 SER A CA 1
ATOM 1430 C C . SER A 1 185 ? 1.547 -15.638 -24.343 1.00 78.56 185 SER A C 1
ATOM 1432 O O . SER A 1 185 ? 1.679 -16.469 -25.235 1.00 78.56 185 SER A O 1
ATOM 1434 N N . SER A 1 186 ? 2.548 -14.831 -23.973 1.00 77.88 186 SER A N 1
ATOM 1435 C CA . SER A 1 186 ? 3.890 -14.879 -24.575 1.00 77.88 186 SER A CA 1
ATOM 1436 C C . SER A 1 186 ? 4.945 -15.526 -23.677 1.00 77.88 186 SER A C 1
ATOM 1438 O O . SER A 1 186 ? 6.046 -15.803 -24.145 1.00 77.88 186 SER A O 1
ATOM 1440 N N . GLY A 1 187 ? 4.647 -15.741 -22.391 1.00 74.88 187 GLY A N 1
ATOM 1441 C CA . GLY A 1 187 ? 5.628 -16.208 -21.405 1.00 74.88 187 GLY A CA 1
ATOM 1442 C C . GLY A 1 187 ? 6.737 -15.188 -21.118 1.00 74.88 187 GLY A C 1
ATOM 1443 O O . GLY A 1 187 ? 7.744 -15.526 -20.495 1.00 74.88 187 GLY A O 1
ATOM 1444 N N . LEU A 1 188 ? 6.572 -13.946 -21.582 1.00 83.56 188 LEU A N 1
ATOM 1445 C CA . LEU A 1 188 ? 7.511 -12.855 -21.362 1.00 83.56 188 LEU A CA 1
ATOM 1446 C C . LEU A 1 188 ? 7.034 -11.973 -20.208 1.00 83.56 188 LEU A C 1
ATOM 1448 O O . LEU A 1 188 ? 5.836 -11.738 -20.042 1.00 83.56 188 LEU A O 1
ATOM 1452 N N . GLY A 1 189 ? 7.973 -11.467 -19.419 1.00 86.00 189 GLY A N 1
ATOM 1453 C CA . GLY A 1 189 ? 7.729 -10.535 -18.329 1.00 86.00 189 GLY A CA 1
ATOM 1454 C C . GLY A 1 189 ? 8.452 -9.209 -18.529 1.00 86.00 189 GLY A C 1
ATOM 1455 O O . GLY A 1 189 ? 9.319 -9.068 -19.379 1.00 86.00 189 GLY A O 1
ATOM 1456 N N . SER A 1 190 ? 8.080 -8.221 -17.736 1.00 89.56 190 SER A N 1
ATOM 1457 C CA . SER A 1 190 ? 8.782 -6.945 -17.616 1.00 89.56 190 SER A CA 1
ATOM 1458 C C . SER A 1 190 ? 8.631 -6.446 -16.190 1.00 89.56 190 SER A C 1
ATOM 1460 O O . SER A 1 190 ? 7.624 -6.730 -15.537 1.00 89.56 190 SER A O 1
ATOM 1462 N N . LEU A 1 191 ? 9.591 -5.670 -15.716 1.00 92.38 191 LEU A N 1
ATOM 1463 C CA . LEU A 1 191 ? 9.435 -4.877 -14.510 1.00 92.38 191 LEU A CA 1
ATOM 1464 C C . LEU A 1 191 ? 8.885 -3.500 -14.856 1.00 92.38 191 LEU A C 1
ATOM 1466 O O . LEU A 1 191 ? 9.206 -2.917 -15.893 1.00 92.38 191 LEU A O 1
ATOM 1470 N N . LEU A 1 192 ? 8.090 -2.950 -13.954 1.00 94.38 192 LEU A N 1
ATOM 1471 C CA . LEU A 1 192 ? 7.609 -1.583 -14.060 1.00 94.38 192 LEU A CA 1
ATOM 1472 C C . LEU A 1 192 ? 7.603 -0.908 -12.698 1.00 94.38 192 LEU A C 1
ATOM 1474 O O . LEU A 1 192 ? 7.488 -1.566 -11.669 1.00 94.38 192 LEU A O 1
ATOM 1478 N N . ILE A 1 193 ? 7.695 0.415 -12.704 1.00 96.19 193 ILE A N 1
ATOM 1479 C CA . ILE A 1 193 ? 7.386 1.252 -11.549 1.00 96.19 193 ILE A CA 1
ATOM 1480 C C . ILE A 1 193 ? 6.030 1.882 -11.814 1.00 96.19 193 ILE A C 1
ATOM 1482 O O . ILE A 1 193 ? 5.842 2.563 -12.826 1.00 96.19 193 ILE A O 1
ATOM 1486 N N . ARG A 1 194 ? 5.087 1.662 -10.903 1.00 95.19 194 ARG A N 1
ATOM 1487 C CA . ARG A 1 194 ? 3.754 2.262 -10.963 1.00 95.19 194 ARG A CA 1
ATOM 1488 C C . ARG A 1 194 ? 3.593 3.286 -9.849 1.00 95.19 194 ARG A C 1
ATOM 1490 O O . ARG A 1 194 ? 3.952 3.014 -8.707 1.00 95.19 194 ARG A O 1
ATOM 1497 N N . ASP A 1 195 ? 3.017 4.436 -10.182 1.00 96.25 195 ASP A N 1
ATOM 1498 C CA . ASP A 1 195 ? 2.396 5.306 -9.188 1.00 96.25 195 ASP A CA 1
ATOM 1499 C C . ASP A 1 195 ? 1.037 4.717 -8.820 1.00 96.25 195 ASP A C 1
ATOM 1501 O O . ASP A 1 195 ? 0.107 4.729 -9.630 1.00 96.25 195 ASP A O 1
ATOM 1505 N N . ARG A 1 196 ? 0.919 4.181 -7.606 1.00 95.56 196 ARG A N 1
ATOM 1506 C CA . ARG A 1 196 ? -0.305 3.524 -7.146 1.00 95.56 196 ARG A CA 1
ATOM 1507 C C . ARG A 1 196 ? -1.493 4.482 -7.077 1.00 95.56 196 ARG A C 1
ATOM 1509 O O . ARG A 1 196 ? -2.605 4.044 -7.343 1.00 95.56 196 ARG A O 1
ATOM 1516 N N . ALA A 1 197 ? -1.260 5.761 -6.784 1.00 94.62 197 ALA A N 1
ATOM 1517 C CA . ALA A 1 197 ? -2.323 6.756 -6.670 1.00 94.62 197 ALA A CA 1
ATOM 1518 C C . ALA A 1 197 ? -2.964 7.086 -8.028 1.00 94.62 197 ALA A C 1
ATOM 1520 O O . ALA A 1 197 ? -4.178 7.211 -8.133 1.00 94.62 197 ALA A O 1
ATOM 1521 N N . SER A 1 198 ? -2.154 7.218 -9.084 1.00 93.88 198 SER A N 1
ATOM 1522 C CA . SER A 1 198 ? -2.646 7.581 -10.424 1.00 93.88 198 SER A CA 1
ATOM 1523 C C . SER A 1 198 ? -2.798 6.397 -11.381 1.00 93.88 198 SER A C 1
ATOM 1525 O O . SER A 1 198 ? -3.340 6.551 -12.475 1.00 93.88 198 SER A O 1
ATOM 1527 N N . GLY A 1 199 ? -2.267 5.226 -11.022 1.00 92.00 199 GLY A N 1
ATOM 1528 C CA . GLY A 1 199 ? -2.170 4.053 -11.891 1.00 92.00 199 GLY A CA 1
ATOM 1529 C C . GLY A 1 199 ? -1.153 4.192 -13.031 1.00 92.00 199 GLY A C 1
ATOM 1530 O O . GLY A 1 199 ? -0.988 3.256 -13.818 1.00 92.00 199 GLY A O 1
ATOM 1531 N N . LYS A 1 200 ? -0.457 5.331 -13.140 1.00 95.06 200 LYS A N 1
ATOM 1532 C CA . LYS A 1 200 ? 0.491 5.600 -14.226 1.00 95.06 200 LYS A CA 1
ATOM 1533 C C . LYS A 1 200 ? 1.762 4.775 -14.065 1.00 95.06 200 LYS A C 1
ATOM 1535 O O . LYS A 1 200 ? 2.291 4.615 -12.966 1.00 95.06 200 LYS A O 1
ATOM 1540 N N . ILE A 1 201 ? 2.277 4.286 -15.188 1.00 95.56 201 ILE A N 1
ATOM 1541 C CA . ILE A 1 201 ? 3.597 3.661 -15.252 1.00 95.56 201 ILE A CA 1
ATOM 1542 C C . ILE A 1 201 ? 4.625 4.776 -15.411 1.00 95.56 201 ILE A C 1
ATOM 1544 O O . ILE A 1 201 ? 4.541 5.553 -16.359 1.00 95.56 201 ILE A O 1
ATOM 1548 N N . LEU A 1 202 ? 5.560 4.855 -14.471 1.00 96.00 202 LEU A N 1
ATOM 1549 C CA . LEU A 1 202 ? 6.601 5.880 -14.449 1.00 96.00 202 LEU A CA 1
ATOM 1550 C C . LEU A 1 202 ? 7.844 5.449 -15.227 1.00 96.00 202 LEU A C 1
ATOM 1552 O O . LEU A 1 202 ? 8.459 6.264 -15.900 1.00 96.00 202 LEU A O 1
ATOM 1556 N N . GLU A 1 203 ? 8.192 4.169 -15.126 1.00 94.88 203 GLU A N 1
ATOM 1557 C CA . GLU A 1 203 ? 9.368 3.573 -15.752 1.00 94.88 203 GLU A CA 1
ATOM 1558 C C . GLU A 1 203 ? 9.078 2.096 -16.027 1.00 94.88 203 GLU A C 1
ATOM 1560 O O . GLU A 1 203 ? 8.330 1.448 -15.283 1.00 94.88 203 GLU A O 1
ATOM 1565 N N . ARG A 1 204 ? 9.668 1.548 -17.090 1.00 94.19 204 ARG A N 1
ATOM 1566 C CA . ARG A 1 204 ? 9.510 0.145 -17.473 1.00 94.19 204 ARG A CA 1
ATOM 1567 C C . ARG A 1 204 ? 10.845 -0.421 -17.943 1.00 94.19 204 ARG A C 1
ATOM 1569 O O . ARG A 1 204 ? 11.646 0.281 -18.555 1.00 94.19 204 ARG A O 1
ATOM 1576 N N . SER A 1 205 ? 11.076 -1.688 -17.643 1.00 91.25 205 SER A N 1
ATOM 1577 C CA . SER A 1 205 ? 12.168 -2.457 -18.223 1.00 91.25 205 SER A CA 1
ATOM 1578 C C . SER A 1 205 ? 11.844 -2.889 -19.654 1.00 91.25 205 SER A C 1
ATOM 1580 O O . SER A 1 205 ? 10.690 -2.873 -20.094 1.00 91.25 205 SER A O 1
ATOM 1582 N N . GLU A 1 206 ? 12.851 -3.364 -20.368 1.00 87.25 206 GLU A N 1
ATOM 1583 C CA . GLU A 1 206 ? 12.621 -4.150 -21.570 1.00 87.25 206 GLU A CA 1
ATOM 1584 C C . GLU A 1 206 ? 11.917 -5.470 -21.228 1.00 87.25 206 GLU A C 1
ATOM 1586 O O . GLU A 1 206 ? 11.826 -5.897 -20.068 1.00 87.25 206 GLU A O 1
ATOM 1591 N N . ILE A 1 207 ? 11.366 -6.101 -22.263 1.00 83.88 207 ILE A N 1
ATOM 1592 C CA . ILE A 1 207 ? 10.703 -7.393 -22.144 1.00 83.88 207 ILE A CA 1
ATOM 1593 C C . ILE A 1 207 ? 11.771 -8.475 -21.950 1.00 83.88 207 ILE A C 1
ATOM 1595 O O . ILE A 1 207 ? 12.715 -8.582 -22.728 1.00 83.88 207 ILE A O 1
ATOM 1599 N N . TRP A 1 208 ? 11.593 -9.314 -20.936 1.00 81.69 208 TRP A N 1
ATOM 1600 C CA . TRP A 1 208 ? 12.539 -10.343 -20.533 1.00 81.69 208 TRP A CA 1
ATOM 1601 C C . TRP A 1 208 ? 11.844 -11.681 -20.268 1.00 81.69 208 TRP A C 1
ATOM 1603 O O . TRP A 1 208 ? 10.720 -11.738 -19.772 1.00 81.69 208 TRP A O 1
ATOM 1613 N N . SER A 1 209 ? 12.517 -12.788 -20.581 1.00 78.56 209 SER A N 1
ATOM 1614 C CA . SER A 1 209 ? 11.996 -14.135 -20.335 1.00 78.56 209 SER A CA 1
ATOM 1615 C C . SER A 1 209 ? 12.577 -14.729 -19.054 1.00 78.56 209 SER A C 1
ATOM 1617 O O . SER A 1 209 ? 13.796 -14.815 -18.905 1.00 78.56 209 SER A O 1
ATOM 1619 N N . SER A 1 210 ? 11.707 -15.250 -18.184 1.00 71.56 210 SER A N 1
ATOM 1620 C CA . SER A 1 210 ? 12.096 -16.002 -16.980 1.00 71.56 210 SER A CA 1
ATOM 1621 C C . SER A 1 210 ? 12.803 -17.331 -17.276 1.00 71.56 210 SER A C 1
ATOM 1623 O O . SER A 1 210 ? 13.318 -17.969 -16.363 1.00 71.56 210 SER A O 1
ATOM 1625 N N . LEU A 1 211 ? 12.878 -17.747 -18.544 1.00 71.88 211 LEU A N 1
ATOM 1626 C CA . LEU A 1 211 ? 13.668 -18.906 -18.969 1.00 71.88 211 LEU A CA 1
ATOM 1627 C C . LEU A 1 211 ? 15.180 -18.632 -18.934 1.00 71.88 211 LEU A C 1
ATOM 1629 O O . LEU A 1 211 ? 15.969 -19.570 -18.877 1.00 71.88 211 LEU A O 1
ATOM 1633 N N . ILE A 1 212 ? 15.590 -17.359 -18.970 1.00 68.75 212 ILE A N 1
ATOM 1634 C CA . ILE A 1 212 ? 17.002 -16.944 -19.045 1.00 68.75 212 ILE A CA 1
ATOM 1635 C C . ILE A 1 212 ? 17.625 -16.830 -17.639 1.00 68.75 212 ILE A C 1
ATOM 1637 O O . ILE A 1 212 ? 18.844 -16.840 -17.484 1.00 68.75 212 ILE A O 1
ATOM 1641 N N . GLY A 1 213 ? 16.804 -16.767 -16.589 1.00 66.75 213 GLY A N 1
ATOM 1642 C CA . GLY A 1 213 ? 17.258 -16.735 -15.202 1.00 66.75 213 GLY A CA 1
ATOM 1643 C C . GLY A 1 213 ? 16.107 -16.524 -14.223 1.00 66.75 213 GLY A C 1
ATOM 1644 O O . GLY A 1 213 ? 14.966 -16.329 -14.617 1.00 66.75 213 GLY A O 1
ATOM 1645 N N . SER A 1 214 ? 16.398 -16.542 -12.922 1.00 69.50 214 SER A N 1
ATOM 1646 C CA . SER A 1 214 ? 15.398 -16.303 -11.866 1.00 69.50 214 SER A CA 1
ATOM 1647 C C . SER A 1 214 ? 15.261 -14.831 -11.470 1.00 69.50 214 SER A C 1
ATOM 1649 O O . SER A 1 214 ? 14.290 -14.451 -10.818 1.00 69.50 214 SER A O 1
ATOM 1651 N N . ARG A 1 215 ? 16.234 -13.990 -11.843 1.00 72.31 215 ARG A N 1
ATOM 1652 C CA . ARG A 1 215 ? 16.270 -12.561 -11.518 1.00 72.31 215 ARG A CA 1
ATOM 1653 C C . ARG A 1 215 ? 16.260 -11.737 -12.793 1.00 72.31 215 ARG A C 1
ATOM 1655 O O . ARG A 1 215 ? 17.084 -11.953 -13.676 1.00 72.31 215 ARG A O 1
ATOM 1662 N N . HIS A 1 216 ? 15.357 -10.767 -12.846 1.00 78.25 216 HIS A N 1
ATOM 1663 C CA . HIS A 1 216 ? 15.288 -9.833 -13.957 1.00 78.25 216 HIS A CA 1
ATOM 1664 C C . HIS A 1 216 ? 16.531 -8.919 -13.943 1.00 78.25 216 HIS A C 1
ATOM 1666 O O . HIS A 1 216 ? 16.796 -8.286 -12.914 1.00 78.25 216 HIS A O 1
ATOM 1672 N N . PRO A 1 217 ? 17.288 -8.808 -15.050 1.00 83.94 217 PRO A N 1
ATOM 1673 C CA . PRO A 1 217 ? 18.573 -8.099 -15.081 1.00 83.94 217 PRO A CA 1
ATOM 1674 C C . PRO A 1 217 ? 18.439 -6.613 -14.720 1.00 83.94 217 PRO A C 1
ATOM 1676 O O . PRO A 1 217 ? 19.307 -6.039 -14.070 1.00 83.94 217 PRO A O 1
ATOM 1679 N N . GLU A 1 218 ? 17.310 -6.000 -15.075 1.00 89.69 218 GLU A N 1
ATOM 1680 C CA . GLU A 1 218 ? 17.055 -4.579 -14.818 1.00 89.69 218 GLU A CA 1
ATOM 1681 C C . GLU A 1 218 ? 16.486 -4.253 -13.427 1.00 89.69 218 GLU A C 1
ATOM 1683 O O . GLU A 1 218 ? 16.204 -3.088 -13.148 1.00 89.69 218 GLU A O 1
ATOM 1688 N N . TRP A 1 219 ? 16.343 -5.232 -12.524 1.00 90.25 219 TRP A N 1
ATOM 1689 C CA . TRP A 1 219 ? 15.812 -4.971 -11.178 1.00 90.25 219 TRP A CA 1
ATOM 1690 C C . TRP A 1 219 ? 16.607 -3.885 -10.445 1.00 90.25 219 TRP A C 1
ATOM 1692 O O . TRP A 1 219 ? 16.030 -2.948 -9.887 1.00 90.25 219 TRP A O 1
ATOM 1702 N N . SER A 1 220 ? 17.938 -3.976 -10.487 1.00 91.94 220 SER A N 1
ATOM 1703 C CA . SER A 1 220 ? 18.829 -2.999 -9.857 1.00 91.94 220 SER A CA 1
ATOM 1704 C C . SER A 1 220 ? 18.720 -1.617 -10.499 1.00 91.94 220 SER A C 1
ATOM 1706 O O . SER A 1 220 ? 18.772 -0.623 -9.780 1.00 91.94 220 SER A O 1
ATOM 1708 N N . ARG A 1 221 ? 18.512 -1.541 -11.822 1.00 94.44 221 ARG A N 1
ATOM 1709 C CA . ARG A 1 221 ? 18.340 -0.271 -12.543 1.00 94.44 221 ARG A CA 1
ATOM 1710 C C . ARG A 1 221 ? 17.067 0.441 -12.094 1.00 94.44 221 ARG A C 1
ATOM 1712 O O . ARG A 1 221 ? 17.137 1.595 -11.684 1.00 94.44 221 ARG A O 1
ATOM 1719 N N . LEU A 1 222 ? 15.925 -0.252 -12.121 1.00 94.94 222 LEU A N 1
ATOM 1720 C CA . LEU A 1 222 ? 14.644 0.331 -11.703 1.00 94.94 222 LEU A CA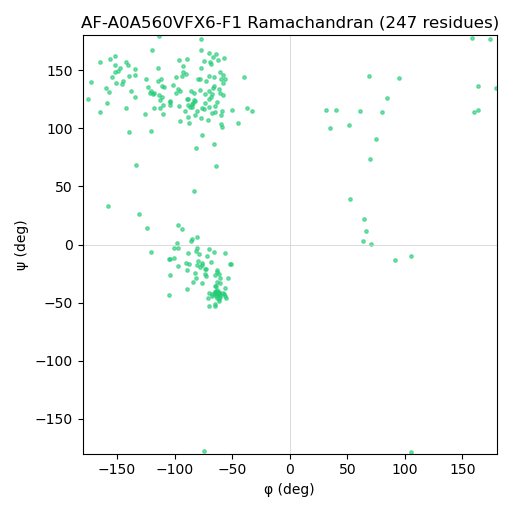 1
ATOM 1721 C C . LEU A 1 222 ? 14.658 0.676 -10.210 1.00 94.94 222 LEU A C 1
ATOM 1723 O O . LEU A 1 222 ? 14.210 1.749 -9.819 1.00 94.94 222 LEU A O 1
ATOM 1727 N N . THR A 1 223 ? 15.229 -0.191 -9.371 1.00 93.62 223 THR A N 1
ATOM 1728 C CA . THR A 1 223 ? 15.376 0.102 -7.938 1.00 93.62 223 THR A CA 1
ATOM 1729 C C . THR A 1 223 ? 16.256 1.334 -7.706 1.00 93.62 223 THR A C 1
ATOM 1731 O O . THR A 1 223 ? 15.920 2.166 -6.868 1.00 93.62 223 THR A O 1
ATOM 1734 N N . GLY A 1 224 ? 17.358 1.477 -8.451 1.00 95.75 224 GLY A N 1
ATOM 1735 C CA . GLY A 1 224 ? 18.236 2.648 -8.397 1.00 95.75 224 GLY A CA 1
ATOM 1736 C C . GLY A 1 224 ? 17.511 3.933 -8.791 1.00 95.75 224 GLY A C 1
ATOM 1737 O O . GLY A 1 224 ? 17.521 4.890 -8.025 1.00 95.75 224 GLY A O 1
ATOM 1738 N N . TRP A 1 225 ? 16.793 3.911 -9.917 1.00 96.44 225 TRP A N 1
ATOM 1739 C CA . TRP A 1 225 ? 15.959 5.029 -10.370 1.00 96.44 225 TRP A CA 1
ATOM 1740 C C . TRP A 1 225 ? 14.916 5.429 -9.318 1.00 96.44 225 TRP A C 1
ATOM 1742 O O . TRP A 1 225 ? 14.712 6.614 -9.053 1.00 96.44 225 TRP A O 1
ATOM 1752 N N . LEU A 1 226 ? 14.277 4.441 -8.679 1.00 96.06 226 LEU A N 1
ATOM 1753 C CA . LEU A 1 226 ? 13.266 4.683 -7.653 1.00 96.06 226 LEU A CA 1
ATOM 1754 C C . LEU A 1 226 ? 13.875 5.301 -6.389 1.00 96.06 226 LEU A C 1
ATOM 1756 O O . LEU A 1 226 ? 13.314 6.247 -5.845 1.00 96.06 226 LEU A O 1
ATOM 1760 N N . ASN A 1 227 ? 15.034 4.804 -5.952 1.00 96.12 227 ASN A N 1
ATOM 1761 C CA . ASN A 1 227 ? 15.763 5.358 -4.811 1.00 96.12 227 ASN A CA 1
ATOM 1762 C C . ASN A 1 227 ? 16.248 6.794 -5.072 1.00 96.12 227 ASN A C 1
ATOM 1764 O O . ASN A 1 227 ? 16.264 7.594 -4.146 1.00 96.12 227 ASN A O 1
ATOM 1768 N N . GLU A 1 228 ? 16.650 7.118 -6.303 1.00 97.38 228 GLU A N 1
ATOM 1769 C CA . GLU A 1 228 ? 17.127 8.457 -6.666 1.00 97.38 228 GLU A CA 1
ATOM 1770 C C . GLU A 1 228 ? 15.985 9.481 -6.683 1.00 97.38 228 GLU A C 1
ATOM 1772 O O . GLU A 1 228 ? 16.113 10.565 -6.117 1.00 97.38 228 GLU A O 1
ATOM 1777 N N . ARG A 1 229 ? 14.846 9.136 -7.298 1.00 96.81 229 ARG A N 1
ATOM 1778 C CA . ARG A 1 229 ? 13.716 10.069 -7.448 1.00 96.81 229 ARG A CA 1
ATOM 1779 C C . ARG A 1 229 ? 12.791 10.130 -6.242 1.00 96.81 229 ARG A C 1
ATOM 1781 O O . ARG A 1 229 ? 12.215 11.180 -5.972 1.00 96.81 229 ARG A O 1
ATOM 1788 N N . TYR A 1 230 ? 12.641 9.018 -5.531 1.00 96.62 230 TYR A N 1
ATOM 1789 C CA . TYR A 1 230 ? 11.744 8.895 -4.386 1.00 96.62 230 TYR A CA 1
ATOM 1790 C C . TYR A 1 230 ? 12.458 8.206 -3.216 1.00 96.62 230 TYR A C 1
ATOM 1792 O O . TYR A 1 230 ? 12.095 7.088 -2.861 1.00 96.62 230 TYR A O 1
ATOM 1800 N N . PRO A 1 231 ? 13.460 8.834 -2.573 1.00 95.75 231 PRO A N 1
ATOM 1801 C CA . PRO A 1 231 ? 14.311 8.172 -1.575 1.00 95.75 231 PRO A CA 1
ATOM 1802 C C . PRO A 1 231 ? 13.571 7.484 -0.417 1.00 95.75 231 PRO A C 1
ATOM 1804 O O . PRO A 1 231 ? 14.055 6.494 0.128 1.00 95.75 231 PRO A O 1
ATOM 1807 N N . GLN A 1 232 ? 12.384 7.973 -0.053 1.00 94.94 232 GLN A N 1
ATOM 1808 C CA . GLN A 1 232 ? 11.563 7.446 1.040 1.00 94.94 232 GLN A CA 1
ATOM 1809 C C . GLN A 1 232 ? 10.474 6.470 0.558 1.00 94.94 232 GLN A C 1
ATOM 1811 O O . GLN A 1 232 ? 9.525 6.209 1.286 1.00 94.94 232 GLN A O 1
ATOM 1816 N N . HIS A 1 233 ? 10.573 5.923 -0.666 1.00 94.88 233 HIS A N 1
ATOM 1817 C CA . HIS A 1 233 ? 9.471 5.168 -1.296 1.00 94.88 233 HIS A CA 1
ATOM 1818 C C . HIS A 1 233 ? 9.089 3.901 -0.537 1.00 94.88 233 HIS A C 1
ATOM 1820 O O . HIS A 1 233 ? 7.974 3.412 -0.674 1.00 94.88 233 HIS A O 1
ATOM 1826 N N . ARG A 1 234 ? 10.016 3.383 0.273 1.00 93.88 234 ARG A N 1
ATOM 1827 C CA . ARG A 1 234 ? 9.813 2.196 1.104 1.00 93.88 234 ARG A CA 1
ATOM 1828 C C . ARG A 1 234 ? 8.914 2.451 2.307 1.00 93.88 234 ARG A C 1
ATOM 1830 O O . ARG A 1 234 ? 8.390 1.487 2.854 1.00 93.88 234 ARG A O 1
ATOM 1837 N N . ASP A 1 235 ? 8.759 3.703 2.726 1.00 95.19 235 ASP A N 1
ATOM 1838 C CA . ASP A 1 235 ? 7.829 4.055 3.789 1.00 95.19 235 ASP A CA 1
ATOM 1839 C C . ASP A 1 235 ? 6.414 4.152 3.197 1.00 95.19 235 ASP A C 1
ATOM 1841 O O . ASP A 1 235 ? 6.148 5.025 2.362 1.00 95.19 235 ASP A O 1
ATOM 1845 N N . PRO A 1 236 ? 5.484 3.268 3.598 1.00 95.88 236 PRO A N 1
ATOM 1846 C CA . PRO A 1 236 ? 4.177 3.199 2.967 1.00 95.88 236 PRO A CA 1
ATOM 1847 C C . PRO A 1 236 ? 3.257 4.383 3.289 1.00 95.88 236 PRO A C 1
ATOM 1849 O O . PRO A 1 236 ? 2.210 4.539 2.652 1.00 95.88 236 PRO A O 1
ATOM 1852 N N . LEU A 1 237 ? 3.642 5.224 4.251 1.00 95.88 237 LEU A N 1
ATOM 1853 C CA . LEU A 1 237 ? 2.910 6.428 4.636 1.00 95.88 237 LEU A CA 1
ATOM 1854 C C . LEU A 1 237 ? 3.463 7.699 3.969 1.00 95.88 237 LEU A C 1
ATOM 1856 O O . LEU A 1 237 ? 2.882 8.767 4.140 1.00 95.88 237 LEU A O 1
ATOM 1860 N N . ARG A 1 238 ? 4.546 7.602 3.183 1.00 95.38 238 ARG A N 1
ATOM 1861 C CA . ARG A 1 238 ? 5.151 8.742 2.475 1.00 95.38 238 ARG A CA 1
ATOM 1862 C C . ARG A 1 238 ? 4.677 8.866 1.037 1.00 95.38 238 ARG A C 1
ATOM 1864 O O . ARG A 1 238 ? 4.220 7.908 0.413 1.00 95.38 238 ARG A O 1
ATOM 1871 N N . TYR A 1 239 ? 4.829 10.076 0.509 1.00 96.00 239 TYR A N 1
ATOM 1872 C CA . TYR A 1 239 ? 4.458 10.499 -0.839 1.00 96.00 239 TYR A CA 1
ATOM 1873 C C . TYR A 1 239 ? 2.973 10.437 -1.160 1.00 96.00 239 TYR A C 1
ATOM 1875 O O . TYR A 1 239 ? 2.599 10.738 -2.288 1.00 96.00 239 TYR A O 1
ATOM 1883 N N . TRP A 1 240 ? 2.117 10.075 -0.219 1.00 96.38 240 TRP A N 1
ATOM 1884 C CA . TRP A 1 240 ? 0.679 10.169 -0.391 1.00 96.38 240 TRP A CA 1
ATOM 1885 C C . TRP A 1 240 ? 0.213 11.545 0.061 1.00 96.38 240 TRP A C 1
ATOM 1887 O O . TRP A 1 240 ? 0.517 11.951 1.176 1.00 96.38 240 TRP A O 1
ATOM 1897 N N . GLU A 1 241 ? -0.492 12.273 -0.802 1.00 94.38 241 GLU A N 1
ATOM 1898 C CA . GLU A 1 241 ? -0.865 13.669 -0.537 1.00 94.38 241 GLU A CA 1
ATOM 1899 C C . GLU A 1 241 ? -1.678 13.824 0.756 1.00 94.38 241 GLU A C 1
ATOM 1901 O O . GLU A 1 241 ? -1.396 14.707 1.568 1.00 94.38 241 GLU A O 1
ATOM 1906 N N . ASP A 1 242 ? -2.623 12.911 0.989 1.00 94.06 242 ASP A N 1
ATOM 1907 C CA . ASP A 1 242 ? -3.421 12.847 2.211 1.00 94.06 242 ASP A CA 1
ATOM 1908 C C . ASP A 1 242 ? -2.542 12.619 3.448 1.00 94.06 242 ASP A C 1
ATOM 1910 O O . ASP A 1 242 ? -2.656 13.339 4.436 1.00 94.06 242 ASP A O 1
ATOM 1914 N N . CYS A 1 243 ? -1.613 11.667 3.381 1.00 95.38 243 CYS A N 1
ATOM 1915 C CA . CYS A 1 243 ? -0.728 11.338 4.493 1.00 95.38 243 CYS A CA 1
ATOM 1916 C C . CYS A 1 243 ? 0.250 12.477 4.805 1.00 95.38 243 CYS A C 1
ATOM 1918 O O . CYS A 1 243 ? 0.418 12.821 5.970 1.00 95.38 243 CYS A O 1
ATOM 1920 N N . GLU A 1 244 ? 0.866 13.091 3.790 1.00 94.81 244 GLU A N 1
ATOM 1921 C CA . GLU A 1 244 ? 1.786 14.223 3.978 1.00 94.81 244 GLU A CA 1
ATOM 1922 C C . GLU A 1 244 ? 1.056 15.422 4.600 1.00 94.81 244 GLU A C 1
ATOM 1924 O O . GLU A 1 244 ? 1.562 16.037 5.537 1.00 94.81 244 GLU A O 1
ATOM 1929 N N . THR A 1 245 ? -0.172 15.697 4.148 1.00 93.81 245 THR A N 1
ATOM 1930 C CA . THR A 1 245 ? -1.028 16.733 4.740 1.00 93.81 245 THR A CA 1
ATOM 1931 C C . THR A 1 245 ? -1.348 16.412 6.199 1.00 93.81 245 THR A C 1
ATOM 1933 O O . THR A 1 245 ? -1.287 17.282 7.060 1.00 93.81 245 THR A O 1
ATOM 1936 N N . ASN A 1 246 ? -1.662 15.154 6.507 1.00 91.75 246 ASN A N 1
ATOM 1937 C CA . ASN A 1 246 ? -2.040 14.731 7.854 1.00 91.75 246 ASN A CA 1
ATOM 1938 C C . ASN A 1 246 ? -0.869 14.675 8.838 1.00 91.75 246 ASN A C 1
ATOM 1940 O O . ASN A 1 246 ? -1.103 14.766 10.036 1.00 91.75 246 ASN A O 1
ATOM 1944 N N . LEU A 1 247 ? 0.360 14.497 8.351 1.00 87.38 247 LEU A N 1
ATOM 1945 C CA . LEU A 1 247 ? 1.574 14.464 9.171 1.00 87.38 247 LEU A CA 1
ATOM 1946 C C . LEU A 1 247 ? 2.201 15.853 9.366 1.00 87.38 247 LEU A C 1
ATOM 1948 O O . LEU A 1 247 ? 2.980 16.036 10.298 1.00 87.38 247 LEU A O 1
ATOM 1952 N N . GLY A 1 248 ? 1.903 16.806 8.477 1.00 72.56 248 GLY A N 1
ATOM 1953 C CA . GLY A 1 248 ? 2.341 18.201 8.582 1.00 72.56 248 GLY A CA 1
ATOM 1954 C C . GLY A 1 248 ? 1.503 19.064 9.536 1.00 72.56 248 GLY A C 1
ATOM 1955 O O . GLY A 1 248 ? 1.831 20.235 9.734 1.00 72.56 248 GLY A O 1
ATOM 1956 N N . HIS A 1 249 ? 0.442 18.497 10.112 1.00 49.06 249 HIS A N 1
ATOM 1957 C CA . HIS A 1 249 ? -0.461 19.103 11.092 1.00 49.06 249 HIS A CA 1
ATOM 1958 C C . HIS A 1 249 ? -0.452 18.303 12.396 1.00 49.06 249 HIS A C 1
ATOM 1960 O O . HIS A 1 249 ? -0.707 18.929 13.449 1.00 49.06 249 HIS A O 1
#